Protein AF-A0A7Y5RAL3-F1 (afdb_monomer_lite)

Secondary structure (DSSP, 8-state):
--PPPPPPPPS-----------TTS--S--TTS-PPPPHHHHHHHTT----TTS-HHHHHHHHHHHHHH-GGGGTT-HHHHHHHHHHHTSHHHHHHHHHHHHHHHTSPPHHHHHHHHHHHHHHHHHHHHHHHHHHHHHTT--GGGGHHHHHHHHHHHHHHHHHHHHHHHHHHHHHHHHHHHHHHHHHT---SSHHHHHHHHHHHHHHTTGGGT----HHHHHHHHHHHTS-HHHH-THHHHHHHHHHHHHS-------SSS-SS-SSS---------EEEEEETTTTEEEEEETTS--EEEEE------------

Foldseek 3Di:
DDDDDDPPDPPPPDDPPPPPPPPPPDPVPPLPDQDEDDPLLLCLLVVVDDPVPPDSLVSLLVSLLCCLSHVVNPVVDVSSVVSNVVVCLALSNLLSVLVVVLVCLLDQDPVLVVLLVVLVVLLVVLVVVVVVLVVCVVVPPDVVVCVVVVVVSVVSNVVSVVSNVVSVVVSLVSLVVCLVVSVVSLVSRDDPALQSVLSSLLSNQCSVAVSNPHDGDPVSLVSLLVLLQDDCSRNPPSNVVSQVVNCVVPVDGHDYPPVDPDPPPPPPPPPPPPPWDWDWDDDPVQQWIWTDTPPDRDTDTDHNDDDDDDDDDDD

Structure (mmCIF, N/CA/C/O backbone):
data_AF-A0A7Y5RAL3-F1
#
_entry.id   AF-A0A7Y5RAL3-F1
#
loop_
_atom_site.group_PDB
_atom_site.id
_atom_site.type_symbol
_atom_site.label_atom_id
_atom_site.label_alt_id
_atom_site.label_comp_id
_atom_site.label_asym_id
_atom_site.label_entity_id
_atom_site.label_seq_id
_atom_site.pdbx_PDB_ins_code
_atom_site.Cartn_x
_atom_site.Cartn_y
_atom_site.Cartn_z
_atom_site.occupancy
_atom_site.B_iso_or_equiv
_atom_site.auth_seq_id
_atom_site.auth_comp_id
_atom_site.auth_asym_id
_atom_site.auth_atom_id
_atom_site.pdbx_PDB_model_num
ATOM 1 N N . MET A 1 1 ? -41.186 36.532 19.047 1.00 40.44 1 MET A N 1
ATOM 2 C CA . MET A 1 1 ? -41.809 36.367 17.711 1.00 40.44 1 MET A CA 1
ATOM 3 C C . MET A 1 1 ? -40.754 36.762 16.691 1.00 40.44 1 MET A C 1
ATOM 5 O O . MET A 1 1 ? -40.281 37.876 16.805 1.00 40.44 1 MET A O 1
ATOM 9 N N . GLN A 1 2 ? -40.274 35.949 15.755 1.00 27.17 2 GLN A N 1
ATOM 10 C CA . GLN A 1 2 ? -40.697 34.646 15.236 1.00 27.17 2 GLN A CA 1
ATOM 11 C C . GLN A 1 2 ? -39.757 33.518 15.682 1.00 27.17 2 GLN A C 1
ATOM 13 O O . GLN A 1 2 ? -38.547 33.694 15.759 1.00 27.17 2 GLN A O 1
ATOM 18 N N . ILE A 1 3 ? -40.355 32.365 15.970 1.00 31.67 3 ILE A N 1
ATOM 19 C CA . ILE A 1 3 ? -39.683 31.084 16.172 1.00 31.67 3 ILE A CA 1
ATOM 20 C C . ILE A 1 3 ? -39.686 30.419 14.794 1.00 31.67 3 ILE A C 1
ATOM 22 O O . ILE A 1 3 ? -40.759 30.228 14.223 1.00 31.67 3 ILE A O 1
ATOM 26 N N . PHE A 1 4 ? -38.513 30.121 14.239 1.00 30.38 4 PHE A N 1
ATOM 27 C CA . PHE A 1 4 ? -38.426 29.229 13.084 1.00 30.38 4 PHE A CA 1
ATOM 28 C C . PHE A 1 4 ? -38.636 27.788 13.573 1.00 30.38 4 PHE A C 1
ATOM 30 O O . PHE A 1 4 ? -38.024 27.411 14.576 1.00 30.38 4 PHE A O 1
ATOM 37 N N . PRO A 1 5 ? -39.496 26.986 12.921 1.00 31.92 5 PRO A N 1
ATOM 38 C CA . PRO A 1 5 ? -39.644 25.582 13.268 1.00 31.92 5 PRO A CA 1
ATOM 39 C C . PRO A 1 5 ? -38.331 24.858 12.960 1.00 31.92 5 PRO A C 1
ATOM 41 O O . PRO A 1 5 ? -37.829 24.916 11.837 1.00 31.92 5 PRO A O 1
ATOM 44 N N . GLN A 1 6 ? -37.770 24.198 13.973 1.00 37.00 6 GLN A N 1
ATOM 45 C CA . GLN A 1 6 ? -36.732 23.193 13.766 1.00 37.00 6 GLN A CA 1
ATOM 46 C C . GLN A 1 6 ? -37.328 22.102 12.862 1.00 37.00 6 GLN A C 1
ATOM 48 O O . GLN A 1 6 ? -38.461 21.677 13.122 1.00 37.00 6 GLN A O 1
ATOM 53 N N . PRO A 1 7 ? -36.639 21.672 11.793 1.00 33.97 7 PRO A N 1
ATOM 54 C CA . PRO A 1 7 ? -37.098 20.524 11.029 1.00 33.97 7 PRO A CA 1
ATOM 55 C C . PRO A 1 7 ? -37.180 19.306 11.966 1.00 33.97 7 PRO A C 1
ATOM 57 O O . PRO A 1 7 ? -36.338 19.181 12.860 1.00 33.97 7 PRO A O 1
ATOM 60 N N . PRO A 1 8 ? -38.187 18.429 11.809 1.00 36.94 8 PRO A N 1
ATOM 61 C CA . PRO A 1 8 ? -38.244 17.197 12.581 1.00 36.94 8 PRO A CA 1
ATOM 62 C C . PRO A 1 8 ? -36.956 16.408 12.336 1.00 36.94 8 PRO A C 1
ATOM 64 O O . PRO A 1 8 ? -36.537 16.233 11.189 1.00 36.94 8 PRO A O 1
ATOM 67 N N . PHE A 1 9 ? -36.313 15.979 13.422 1.00 38.09 9 PHE A N 1
ATOM 68 C CA . PHE A 1 9 ? -35.230 15.007 13.352 1.00 38.09 9 PHE A CA 1
ATOM 69 C C . PHE A 1 9 ? -35.750 13.773 12.597 1.00 38.09 9 PHE A C 1
ATOM 71 O O . PHE A 1 9 ? -36.835 13.293 12.923 1.00 38.09 9 PHE A O 1
ATOM 78 N N . PRO A 1 10 ? -35.048 13.279 11.566 1.00 35.66 10 PRO A N 1
ATOM 79 C CA . PRO A 1 10 ? -35.465 12.065 10.885 1.00 35.66 10 PRO A CA 1
ATOM 80 C C . PRO A 1 10 ? -35.236 10.857 11.808 1.00 35.66 10 PRO A C 1
ATOM 82 O O . PRO A 1 10 ? -34.103 10.593 12.210 1.00 35.66 10 PRO A O 1
ATOM 85 N N . ASP A 1 11 ? -36.313 10.124 12.102 1.00 38.94 11 ASP A N 1
ATOM 86 C CA . ASP A 1 11 ? -36.392 8.909 12.938 1.00 38.94 11 ASP A CA 1
ATOM 87 C C . ASP A 1 11 ? -35.663 7.670 12.356 1.00 38.94 11 ASP A C 1
ATOM 89 O O . ASP A 1 11 ? -35.998 6.530 12.663 1.00 38.94 11 ASP A O 1
ATOM 93 N N . GLU A 1 12 ? -34.640 7.841 11.518 1.00 36.75 12 GLU A N 1
ATOM 94 C CA . GLU A 1 12 ? -33.891 6.725 10.921 1.00 36.75 12 GLU A CA 1
ATOM 95 C C . GLU A 1 12 ? -32.379 6.944 11.081 1.00 36.75 12 GLU A C 1
ATOM 97 O O . GLU A 1 12 ? -31.674 7.278 10.131 1.00 36.75 12 GLU A O 1
ATOM 102 N N . TRP A 1 13 ? -31.868 6.765 12.305 1.00 36.69 13 TRP A N 1
ATOM 103 C CA . TRP A 1 13 ? -30.428 6.855 12.608 1.00 36.69 13 TRP A CA 1
ATOM 104 C C . TRP A 1 13 ? -29.628 5.577 12.320 1.00 36.69 13 TRP A C 1
ATOM 106 O O . TRP A 1 13 ? -28.405 5.597 12.400 1.00 36.69 13 TRP A O 1
ATOM 116 N N . PHE A 1 14 ? -30.271 4.490 11.892 1.00 31.91 14 PHE A N 1
ATOM 117 C CA . PHE A 1 14 ? -29.573 3.282 11.456 1.00 31.91 14 PHE A CA 1
ATOM 118 C C . PHE A 1 14 ? -30.249 2.687 10.223 1.00 31.91 14 PHE A C 1
ATOM 120 O O . PHE A 1 14 ? -31.155 1.864 10.315 1.00 31.91 14 PHE A O 1
ATOM 127 N N . ARG A 1 15 ? -29.764 3.065 9.037 1.00 28.97 15 ARG A N 1
ATOM 128 C CA . ARG A 1 15 ? -29.745 2.106 7.933 1.00 28.97 15 ARG A CA 1
ATOM 129 C C . ARG A 1 15 ? -28.443 1.341 8.042 1.00 28.97 15 ARG A C 1
ATOM 131 O O . ARG A 1 15 ? -27.383 1.905 7.783 1.00 28.97 15 ARG A O 1
ATOM 138 N N . GLU A 1 16 ? -28.529 0.055 8.368 1.00 31.38 16 GLU A N 1
ATOM 139 C CA . GLU A 1 16 ? -27.497 -0.884 7.948 1.00 31.38 16 GLU A CA 1
ATOM 140 C C . GLU A 1 16 ? -27.416 -0.812 6.424 1.00 31.38 16 GLU A C 1
ATOM 142 O O . GLU A 1 16 ? -28.175 -1.444 5.686 1.00 31.38 16 GLU A O 1
ATOM 147 N N . VAL A 1 17 ? -26.468 -0.030 5.927 1.00 31.41 17 VAL A N 1
ATOM 148 C CA . VAL A 1 17 ? -25.894 -0.339 4.633 1.00 31.41 17 VAL A CA 1
ATOM 149 C C . VAL A 1 17 ? -24.972 -1.513 4.914 1.00 31.41 17 VAL A C 1
ATOM 151 O O . VAL A 1 17 ? -23.794 -1.345 5.206 1.00 31.41 17 VAL A O 1
ATOM 154 N N . SER A 1 18 ? -25.529 -2.722 4.862 1.00 36.94 18 SER A N 1
ATOM 155 C CA . SER A 1 18 ? -24.750 -3.944 4.693 1.00 36.94 18 SER A CA 1
ATOM 156 C C . SER A 1 18 ? -24.082 -3.882 3.310 1.00 36.94 18 SER A C 1
ATOM 158 O O . SER A 1 18 ? -24.427 -4.609 2.380 1.00 36.94 18 SER A O 1
ATOM 160 N N . MET A 1 19 ? -23.088 -3.012 3.161 1.00 31.56 19 MET A N 1
ATOM 161 C CA . MET A 1 19 ? -21.901 -3.379 2.413 1.00 31.56 19 MET A CA 1
ATOM 162 C C . MET A 1 19 ? -21.037 -4.141 3.405 1.00 31.56 19 MET A C 1
ATOM 164 O O . MET A 1 19 ? -20.041 -3.635 3.910 1.00 31.56 19 MET A O 1
ATOM 168 N N . GLY A 1 20 ? -21.466 -5.366 3.714 1.00 32.53 20 GLY A N 1
ATOM 169 C CA . GLY A 1 20 ? -20.604 -6.373 4.301 1.00 32.53 20 GLY A CA 1
ATOM 170 C C . GLY A 1 20 ? -19.519 -6.714 3.289 1.00 32.53 20 GLY A C 1
ATOM 171 O O . GLY A 1 20 ? -19.537 -7.776 2.681 1.00 32.53 20 GLY A O 1
ATOM 172 N N . ILE A 1 21 ? -18.570 -5.802 3.093 1.00 30.89 21 ILE A N 1
ATOM 173 C CA . ILE A 1 21 ? -17.206 -6.205 2.807 1.00 30.89 21 ILE A CA 1
ATOM 174 C C . ILE A 1 21 ? -16.662 -6.599 4.172 1.00 30.89 21 ILE A C 1
ATOM 176 O O . ILE A 1 21 ? -16.007 -5.832 4.869 1.00 30.89 21 ILE A O 1
ATOM 180 N N . THR A 1 22 ? -17.010 -7.808 4.595 1.00 32.19 22 THR A N 1
ATOM 181 C CA . THR A 1 22 ? -16.197 -8.504 5.572 1.00 32.19 22 THR A CA 1
ATOM 182 C C . THR A 1 22 ? -14.833 -8.657 4.912 1.00 32.19 22 THR A C 1
ATOM 184 O O . THR A 1 22 ? -14.688 -9.440 3.969 1.00 32.19 22 THR A O 1
ATOM 187 N N . CYS A 1 23 ? -13.814 -7.961 5.411 1.00 38.16 23 CYS A N 1
ATOM 188 C CA . CYS A 1 23 ? -12.412 -8.304 5.158 1.00 38.16 23 CYS A CA 1
ATOM 189 C C . CYS A 1 23 ? -12.045 -9.661 5.808 1.00 38.16 23 CYS A C 1
ATOM 191 O O . CYS A 1 23 ? -10.975 -9.819 6.376 1.00 38.16 23 CYS A O 1
ATOM 193 N N . SER A 1 24 ? -12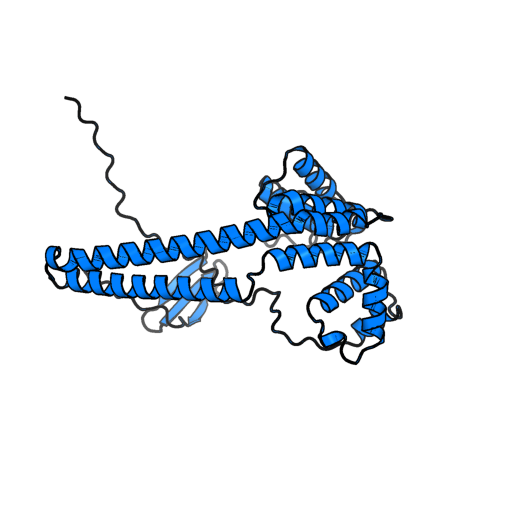.960 -10.637 5.772 1.00 33.12 24 SER A N 1
ATOM 194 C CA . SER A 1 24 ? -12.722 -12.057 6.031 1.00 33.12 24 SER A CA 1
ATOM 195 C C . SER A 1 24 ? -12.579 -12.842 4.725 1.00 33.12 24 SER A C 1
ATOM 197 O O . SER A 1 24 ? -12.238 -14.022 4.749 1.00 33.12 24 SER A O 1
ATOM 199 N N . ALA A 1 25 ? -12.830 -12.211 3.574 1.00 35.38 25 ALA A N 1
ATOM 200 C CA . ALA A 1 25 ? -12.205 -12.657 2.347 1.00 35.38 25 ALA A CA 1
ATOM 201 C C . ALA A 1 25 ? -10.751 -12.224 2.459 1.00 35.38 25 ALA A C 1
ATOM 203 O O . ALA A 1 25 ? -10.456 -11.036 2.346 1.00 35.38 25 ALA A O 1
ATOM 204 N N . ILE A 1 26 ? -9.892 -13.196 2.756 1.00 33.81 26 ILE A N 1
ATOM 205 C CA . ILE A 1 26 ? -8.501 -13.244 2.325 1.00 33.81 26 ILE A CA 1
ATOM 206 C C . ILE A 1 26 ? -8.293 -12.197 1.225 1.00 33.81 26 ILE A C 1
ATOM 208 O O . ILE A 1 26 ? -8.758 -12.378 0.093 1.00 33.81 26 ILE A O 1
ATOM 212 N N . CYS A 1 27 ? -7.676 -11.060 1.565 1.00 33.88 27 CYS A N 1
ATOM 213 C CA . CYS A 1 27 ? -7.129 -10.199 0.530 1.00 33.88 27 CYS A CA 1
ATOM 214 C C . CYS A 1 27 ? -6.276 -11.130 -0.343 1.00 33.88 27 CYS A C 1
ATOM 216 O O . CYS A 1 27 ? -5.537 -11.929 0.225 1.00 33.88 27 CYS A O 1
ATOM 218 N N . PRO A 1 28 ? -6.322 -11.072 -1.685 1.00 35.09 28 PRO A N 1
ATOM 219 C CA . PRO A 1 28 ? -5.532 -11.969 -2.544 1.00 35.09 28 PRO A CA 1
ATOM 220 C C . PRO A 1 28 ? -4.008 -11.891 -2.319 1.00 35.09 28 PRO A C 1
ATOM 222 O O . PRO A 1 28 ? -3.244 -12.571 -2.993 1.00 35.09 28 PRO A O 1
ATOM 225 N N . ILE A 1 29 ? -3.579 -11.040 -1.389 1.00 41.62 29 ILE A N 1
ATOM 226 C CA . ILE A 1 29 ? -2.258 -10.940 -0.793 1.00 41.62 29 ILE A CA 1
ATOM 227 C C . ILE A 1 29 ? -2.318 -11.590 0.602 1.00 41.62 29 ILE A C 1
ATOM 229 O O . ILE A 1 29 ? -2.067 -10.940 1.613 1.00 41.62 29 ILE A O 1
ATOM 233 N N . ASP A 1 30 ? -2.734 -12.854 0.692 1.00 36.41 30 ASP A N 1
ATOM 234 C CA . ASP A 1 30 ? -2.509 -13.603 1.924 1.00 36.41 30 ASP A CA 1
ATOM 235 C C . ASP A 1 30 ? -1.013 -13.911 1.978 1.00 36.41 30 ASP A C 1
ATOM 237 O O . ASP A 1 30 ? -0.511 -14.833 1.328 1.00 36.41 30 ASP A O 1
ATOM 241 N N . GLU A 1 31 ? -0.276 -13.103 2.736 1.00 48.69 31 GLU A N 1
ATOM 242 C CA . GLU A 1 31 ? 1.115 -13.379 3.107 1.00 48.69 31 GLU A CA 1
ATOM 243 C C . GLU A 1 31 ? 1.245 -14.703 3.895 1.00 48.69 31 GLU A C 1
ATOM 245 O O . GLU A 1 31 ? 2.358 -15.170 4.127 1.00 48.69 31 GLU A O 1
ATOM 250 N N . SER A 1 32 ? 0.130 -15.356 4.265 1.00 45.38 32 SER A N 1
ATOM 251 C CA . SER A 1 32 ? 0.118 -16.643 4.969 1.00 45.38 32 SER A CA 1
ATOM 252 C C . SER A 1 32 ? 0.254 -17.884 4.074 1.00 45.38 32 SER A C 1
ATOM 254 O O . SER A 1 32 ? 0.474 -18.984 4.590 1.00 45.38 32 SER A O 1
ATOM 256 N N . ALA A 1 33 ? 0.185 -17.750 2.744 1.00 56.44 33 ALA A N 1
ATOM 257 C CA . ALA A 1 33 ? 0.472 -18.874 1.859 1.00 56.44 33 ALA A CA 1
ATOM 258 C C . ALA A 1 33 ? 1.988 -19.128 1.815 1.00 56.44 33 ALA A C 1
ATOM 260 O O . ALA A 1 33 ? 2.754 -18.359 1.233 1.00 56.44 33 ALA A O 1
ATOM 261 N N . VAL A 1 34 ? 2.434 -20.238 2.410 1.00 64.50 34 VAL A N 1
ATOM 262 C CA . VAL A 1 34 ? 3.803 -20.734 2.221 1.00 64.50 34 VAL A CA 1
ATOM 263 C C . VAL A 1 34 ? 3.982 -21.063 0.736 1.00 64.50 34 VAL A C 1
ATOM 265 O O . VAL A 1 34 ? 3.495 -22.080 0.247 1.00 64.50 34 VAL A O 1
ATOM 268 N N . ARG A 1 35 ? 4.655 -20.174 0.004 1.00 80.69 35 ARG A N 1
ATOM 269 C CA . ARG A 1 35 ? 5.079 -20.396 -1.381 1.00 80.69 35 ARG A CA 1
ATOM 270 C C . ARG A 1 35 ? 6.405 -21.152 -1.382 1.00 80.69 35 ARG A C 1
ATOM 272 O O . ARG A 1 35 ? 7.352 -20.734 -0.717 1.00 80.69 35 ARG A O 1
ATOM 279 N N . GLU A 1 36 ? 6.477 -22.232 -2.149 1.00 83.06 36 GLU A N 1
ATOM 280 C CA . GLU A 1 36 ? 7.724 -22.943 -2.446 1.00 83.06 36 GLU A CA 1
ATOM 281 C C . GLU A 1 36 ? 8.303 -22.474 -3.788 1.00 83.06 36 GLU A C 1
ATOM 283 O O . GLU A 1 36 ? 7.590 -21.927 -4.635 1.00 83.06 36 GLU A O 1
ATOM 288 N N . ALA A 1 37 ? 9.612 -22.654 -3.980 1.00 85.25 37 ALA A N 1
ATOM 289 C CA . ALA A 1 37 ? 10.265 -22.316 -5.240 1.00 85.25 37 ALA A CA 1
ATOM 290 C C . ALA A 1 37 ? 9.866 -23.321 -6.328 1.00 85.25 37 ALA A C 1
ATOM 292 O O . ALA A 1 37 ? 9.992 -24.531 -6.145 1.00 85.25 37 ALA A O 1
ATOM 293 N N . THR A 1 38 ? 9.417 -22.820 -7.474 1.00 88.25 38 THR A N 1
ATOM 294 C CA . THR A 1 38 ? 8.993 -23.641 -8.614 1.00 88.25 38 THR A CA 1
ATOM 295 C C . THR A 1 38 ? 10.105 -23.784 -9.658 1.00 88.25 38 THR A C 1
ATOM 297 O O . THR A 1 38 ? 11.083 -23.030 -9.671 1.00 88.25 38 THR A O 1
ATOM 300 N N . GLU A 1 39 ? 9.964 -24.740 -10.581 1.00 87.06 39 GLU A N 1
ATOM 301 C CA . GLU A 1 39 ? 10.850 -24.832 -11.753 1.00 87.06 39 GLU A CA 1
ATOM 302 C C . GLU A 1 39 ? 10.800 -23.554 -12.596 1.00 87.06 39 GLU A C 1
ATOM 304 O O . GLU A 1 39 ? 11.833 -23.099 -13.080 1.00 87.06 39 GLU A O 1
ATOM 309 N N . LEU A 1 40 ? 9.622 -22.929 -12.703 1.00 87.44 40 LEU A N 1
ATOM 310 C CA . LEU A 1 40 ? 9.447 -21.663 -13.408 1.00 87.44 40 LEU A CA 1
ATOM 311 C C . LEU A 1 40 ? 10.275 -20.542 -12.767 1.00 87.44 40 LEU A C 1
ATOM 313 O O . LEU A 1 40 ? 10.924 -19.794 -13.487 1.00 87.44 40 LEU A O 1
ATOM 317 N N . ASP A 1 41 ? 10.303 -20.448 -11.436 1.00 90.25 41 ASP A N 1
ATOM 318 C CA . ASP A 1 41 ? 11.093 -19.427 -10.734 1.00 90.25 41 ASP A CA 1
ATOM 319 C C . ASP A 1 41 ? 12.585 -19.566 -11.032 1.00 90.25 41 ASP A C 1
ATOM 321 O O . ASP A 1 41 ? 13.265 -18.584 -11.330 1.00 90.25 41 ASP A O 1
ATOM 325 N N . ASN A 1 42 ? 13.090 -20.800 -10.994 1.00 89.50 42 ASN A N 1
ATOM 326 C CA . ASN A 1 42 ? 14.482 -21.078 -11.323 1.00 89.50 42 ASN A CA 1
ATOM 327 C C . ASN A 1 42 ? 14.772 -20.777 -12.798 1.00 89.50 42 ASN A C 1
ATOM 329 O O . ASN A 1 42 ? 15.796 -20.166 -13.087 1.00 89.50 42 ASN A O 1
ATOM 333 N N . ALA A 1 43 ? 13.843 -21.114 -13.695 1.00 89.12 43 ALA A N 1
ATOM 334 C CA . ALA A 1 43 ? 13.986 -20.887 -15.127 1.00 89.12 43 ALA A CA 1
ATOM 335 C C . ALA A 1 43 ? 13.897 -19.393 -15.529 1.00 89.12 43 ALA A C 1
ATOM 337 O O . ALA A 1 43 ? 14.437 -18.966 -16.552 1.00 89.12 43 ALA A O 1
ATOM 338 N N . VAL A 1 44 ? 13.208 -18.566 -14.729 1.00 90.06 44 VAL A N 1
ATOM 339 C CA . VAL A 1 44 ? 13.250 -17.096 -14.854 1.00 90.06 44 VAL A CA 1
ATOM 340 C C . VAL A 1 44 ? 14.580 -16.561 -14.318 1.00 90.06 44 VAL A C 1
ATOM 342 O O . VAL A 1 44 ? 15.166 -15.667 -14.933 1.00 90.06 44 VAL A O 1
ATOM 345 N N . ALA A 1 45 ? 15.050 -17.089 -13.184 1.00 90.25 45 ALA A N 1
ATOM 346 C CA . ALA A 1 45 ? 16.265 -16.639 -12.509 1.00 90.25 45 ALA A CA 1
ATOM 347 C C . ALA A 1 45 ? 17.553 -16.938 -13.290 1.00 90.25 45 ALA A C 1
ATOM 349 O O . ALA A 1 45 ? 18.476 -16.126 -13.262 1.00 90.25 45 ALA A O 1
ATOM 350 N N . ASP A 1 46 ? 17.613 -18.077 -13.980 1.00 90.06 46 ASP A N 1
ATOM 351 C CA . ASP A 1 46 ? 18.756 -18.506 -14.796 1.00 90.06 46 ASP A CA 1
ATOM 352 C C . ASP A 1 46 ? 18.648 -18.106 -16.280 1.00 90.06 46 ASP A C 1
ATOM 354 O O . ASP A 1 46 ? 19.524 -18.437 -17.078 1.00 90.06 46 ASP A O 1
ATOM 358 N N . GLU A 1 47 ? 17.586 -17.378 -16.642 1.00 84.12 47 GLU A N 1
ATOM 359 C CA . GLU A 1 47 ? 17.281 -16.930 -18.005 1.00 84.12 47 GLU A CA 1
ATOM 360 C C . GLU A 1 47 ? 17.081 -18.065 -19.029 1.00 84.12 47 GLU A C 1
ATOM 362 O O . GLU A 1 47 ? 17.174 -17.837 -20.237 1.00 84.12 47 GLU A O 1
ATOM 367 N N . SER A 1 48 ? 16.765 -19.283 -18.581 1.00 84.25 48 SER A N 1
ATOM 368 C CA . SER A 1 48 ? 16.524 -20.433 -19.464 1.00 84.25 48 SER A CA 1
ATOM 369 C C . SER A 1 48 ? 15.141 -20.432 -20.130 1.00 84.25 48 SER A C 1
ATOM 371 O O . SER A 1 48 ? 14.918 -21.166 -21.099 1.00 84.25 48 SER A O 1
ATOM 373 N N . LEU A 1 49 ? 14.205 -19.594 -19.671 1.00 81.00 49 LEU A N 1
ATOM 374 C CA . LEU A 1 49 ? 12.895 -19.432 -20.306 1.00 81.00 49 LEU A CA 1
ATOM 375 C C . LEU A 1 49 ? 12.969 -18.661 -21.625 1.00 81.00 49 LEU A C 1
ATOM 377 O O . LEU A 1 49 ? 13.422 -17.520 -21.683 1.00 81.00 49 LEU A O 1
ATOM 381 N N . ASN A 1 50 ? 12.364 -19.235 -22.667 1.00 75.00 50 ASN A N 1
ATOM 382 C CA . ASN A 1 50 ? 11.969 -18.496 -23.860 1.00 75.00 50 ASN A CA 1
ATOM 383 C C . ASN A 1 50 ? 10.520 -17.999 -23.681 1.00 75.00 50 ASN A C 1
ATOM 385 O O . ASN A 1 50 ? 9.596 -18.811 -23.763 1.00 75.00 50 ASN A O 1
ATOM 389 N N . PRO A 1 51 ? 10.281 -16.694 -23.455 1.00 65.25 51 PRO A N 1
ATOM 390 C CA . PRO A 1 51 ? 8.967 -16.182 -23.066 1.00 65.25 51 PRO A CA 1
ATOM 391 C C . PRO A 1 51 ? 7.927 -16.162 -24.202 1.00 65.25 51 PRO A C 1
ATOM 393 O O . PRO A 1 51 ? 6.846 -15.604 -24.024 1.00 65.25 51 PRO A O 1
ATOM 396 N N . GLY A 1 52 ? 8.214 -16.748 -25.373 1.00 60.53 52 GLY A N 1
ATOM 397 C CA . GLY A 1 52 ? 7.208 -16.982 -26.418 1.00 60.53 52 GLY A CA 1
ATOM 398 C C . GLY A 1 52 ? 6.524 -15.710 -26.932 1.00 60.53 52 GLY A C 1
ATOM 399 O O . GLY A 1 52 ? 5.361 -15.758 -27.318 1.00 60.53 52 GLY A O 1
ATOM 400 N N . GLY A 1 53 ? 7.229 -14.574 -26.904 1.00 62.94 53 GLY A N 1
ATOM 401 C CA . GLY A 1 53 ? 6.706 -13.262 -27.301 1.00 62.94 53 GLY A CA 1
ATOM 402 C C . GLY A 1 53 ? 6.230 -12.373 -26.147 1.00 62.94 53 GLY A C 1
ATOM 403 O O . GLY A 1 53 ? 5.969 -11.195 -26.379 1.00 62.94 53 GLY A O 1
ATOM 404 N N . LEU A 1 54 ? 6.167 -12.872 -24.906 1.00 67.38 54 LEU A N 1
ATOM 405 C CA . LEU A 1 54 ? 5.972 -12.007 -23.740 1.00 67.38 54 LEU A CA 1
ATOM 406 C C . LEU A 1 54 ? 7.246 -11.197 -23.452 1.00 67.38 54 LEU A C 1
ATOM 408 O O . LEU A 1 54 ? 8.355 -11.733 -23.562 1.00 67.38 54 LEU A O 1
ATOM 412 N N . PRO A 1 55 ? 7.128 -9.927 -23.028 1.00 74.88 55 PRO A N 1
ATOM 413 C CA . PRO A 1 55 ? 8.288 -9.163 -22.600 1.00 74.88 55 PRO A CA 1
ATOM 414 C C . PRO A 1 55 ? 8.962 -9.830 -21.393 1.00 74.88 55 PRO A C 1
ATOM 416 O O . PRO A 1 55 ? 8.401 -9.872 -20.297 1.00 74.88 55 PRO A O 1
ATOM 419 N N . GLY A 1 56 ? 10.185 -10.339 -21.576 1.00 78.75 56 GLY A N 1
ATOM 420 C CA . GLY A 1 56 ? 10.908 -11.094 -20.540 1.00 78.75 56 GLY A CA 1
ATOM 421 C C . GLY A 1 56 ? 11.134 -10.323 -19.231 1.00 78.75 56 GLY A C 1
ATOM 422 O O . GLY A 1 56 ? 11.319 -10.932 -18.179 1.00 78.75 56 GLY A O 1
ATOM 423 N N . TYR A 1 57 ? 11.054 -8.987 -19.263 1.00 85.62 57 TYR A N 1
ATOM 424 C CA . TYR A 1 57 ? 11.142 -8.156 -18.062 1.00 85.62 57 TYR A CA 1
ATOM 425 C C . TYR A 1 57 ? 9.969 -8.380 -17.093 1.00 85.62 57 TYR A C 1
ATOM 427 O O . TYR A 1 57 ? 10.168 -8.257 -15.887 1.00 85.62 57 TYR A O 1
ATOM 435 N N . LEU A 1 58 ? 8.772 -8.739 -17.581 1.00 87.81 58 LEU A N 1
ATOM 436 C CA . LEU A 1 58 ? 7.592 -8.940 -16.733 1.00 87.81 58 LEU A CA 1
ATOM 437 C C . LEU A 1 58 ? 7.776 -10.134 -15.798 1.00 87.81 58 LEU A C 1
ATOM 439 O O . LEU A 1 58 ? 7.527 -10.016 -14.603 1.00 87.81 58 LEU A O 1
ATOM 443 N N . LEU A 1 59 ? 8.266 -11.260 -16.321 1.00 89.56 59 LEU A N 1
ATOM 444 C CA . LEU A 1 59 ? 8.520 -12.461 -15.520 1.00 89.56 59 LEU A CA 1
ATOM 445 C C . LEU A 1 59 ? 9.578 -12.200 -14.445 1.00 89.56 59 LEU A C 1
ATOM 447 O O . LEU A 1 59 ? 9.367 -12.537 -13.284 1.00 89.56 59 LEU A O 1
ATOM 451 N N . LYS A 1 60 ? 10.676 -11.523 -14.808 1.00 91.88 60 LYS A N 1
ATOM 452 C CA . LYS A 1 60 ? 11.721 -11.128 -13.852 1.00 91.88 60 LYS A CA 1
ATOM 453 C C . LYS A 1 60 ? 11.173 -10.194 -12.771 1.00 91.88 60 LYS A C 1
ATOM 455 O O . LYS A 1 60 ? 11.459 -10.377 -11.592 1.00 91.88 60 LYS A O 1
ATOM 460 N N . ARG A 1 61 ? 10.339 -9.225 -13.155 1.00 91.44 61 ARG A N 1
ATOM 461 C CA . ARG A 1 61 ? 9.678 -8.301 -12.227 1.00 91.44 61 ARG A CA 1
ATOM 462 C C . ARG A 1 61 ? 8.765 -9.039 -11.244 1.00 91.44 61 ARG A C 1
ATOM 464 O O . ARG A 1 61 ? 8.815 -8.741 -10.054 1.00 91.44 61 ARG A O 1
ATOM 471 N N . PHE A 1 62 ? 7.958 -9.990 -11.720 1.00 90.81 62 PHE A N 1
ATOM 472 C CA . PHE A 1 62 ? 7.094 -10.808 -10.863 1.00 90.81 62 PHE A CA 1
ATOM 473 C C . PHE A 1 62 ? 7.897 -11.694 -9.919 1.00 90.81 62 PHE A C 1
ATOM 475 O O . PHE A 1 62 ? 7.637 -11.663 -8.723 1.00 90.81 62 PHE A O 1
ATOM 482 N N . LEU A 1 63 ? 8.917 -12.397 -10.420 1.00 93.88 63 LEU A N 1
ATOM 483 C CA . LEU A 1 63 ? 9.783 -13.202 -9.565 1.00 93.88 63 LEU A CA 1
ATOM 484 C C . LEU A 1 63 ? 10.442 -12.340 -8.485 1.00 93.88 63 LEU A C 1
ATOM 486 O O . LEU A 1 63 ? 10.412 -12.689 -7.313 1.00 93.88 63 LEU A O 1
ATOM 490 N N . TYR A 1 64 ? 11.011 -11.190 -8.855 1.00 96.12 64 TYR A N 1
ATOM 491 C CA . TYR A 1 64 ? 11.650 -10.308 -7.882 1.00 96.12 64 TYR A CA 1
ATOM 492 C C . TYR A 1 64 ? 10.656 -9.794 -6.836 1.00 96.12 64 TYR A C 1
ATOM 494 O O . TYR A 1 64 ? 10.982 -9.774 -5.652 1.00 96.12 64 TYR A O 1
ATOM 502 N N . LYS A 1 65 ? 9.430 -9.447 -7.252 1.00 94.06 65 LYS A N 1
ATOM 503 C CA . LYS A 1 65 ? 8.343 -9.113 -6.329 1.00 94.06 65 LYS A CA 1
ATOM 504 C C . LYS A 1 65 ? 8.088 -10.271 -5.361 1.00 94.06 65 LYS A C 1
ATOM 506 O O . LYS A 1 65 ? 8.142 -10.053 -4.156 1.00 94.06 65 LYS A O 1
ATOM 511 N N . ASP A 1 66 ? 7.898 -11.487 -5.862 1.00 92.62 66 ASP A N 1
ATOM 512 C CA . ASP A 1 66 ? 7.661 -12.673 -5.033 1.00 92.62 66 ASP A CA 1
ATOM 513 C C . ASP A 1 66 ? 8.799 -12.910 -4.032 1.00 92.62 66 ASP A C 1
ATOM 515 O O . ASP A 1 66 ? 8.531 -13.196 -2.871 1.00 92.62 66 ASP A O 1
ATOM 519 N N . LEU A 1 67 ? 10.060 -12.714 -4.426 1.00 95.00 67 LEU A N 1
ATOM 520 C CA . LEU A 1 67 ? 11.208 -12.853 -3.521 1.00 95.00 67 LEU A CA 1
ATOM 521 C C . LEU A 1 67 ? 11.244 -11.790 -2.408 1.00 95.00 67 LEU A C 1
ATOM 523 O O . LEU A 1 67 ? 11.837 -12.041 -1.360 1.00 95.00 67 LEU A O 1
ATOM 527 N N . LEU A 1 68 ? 10.630 -10.617 -2.612 1.00 93.75 68 LEU A N 1
ATOM 528 C CA . LEU A 1 68 ? 10.484 -9.598 -1.565 1.00 93.75 68 LEU A CA 1
ATOM 529 C C . LEU A 1 68 ? 9.325 -9.890 -0.601 1.00 93.75 68 LEU A C 1
ATOM 531 O O . LEU A 1 68 ? 9.411 -9.506 0.563 1.00 93.75 68 LEU A O 1
ATOM 535 N N . TYR A 1 69 ? 8.250 -10.537 -1.063 1.00 89.75 69 TYR A N 1
ATOM 536 C CA . TYR A 1 69 ? 7.121 -10.937 -0.206 1.00 89.75 69 TYR A CA 1
ATOM 537 C C . TYR A 1 69 ? 7.367 -12.276 0.505 1.00 89.75 69 TYR A C 1
ATOM 539 O O . TYR A 1 69 ? 6.922 -12.465 1.632 1.00 89.75 69 TYR A O 1
ATOM 547 N N . TYR A 1 70 ? 8.118 -13.184 -0.119 1.00 91.19 70 TYR A N 1
ATOM 548 C CA . TYR A 1 70 ? 8.367 -14.542 0.364 1.00 91.19 70 TYR A CA 1
ATOM 549 C C . TYR A 1 70 ? 9.878 -14.823 0.477 1.00 91.19 70 TYR A C 1
ATOM 551 O O . TYR A 1 70 ? 10.429 -15.620 -0.291 1.00 91.19 70 TYR A O 1
ATOM 559 N N . PRO A 1 71 ? 10.591 -14.200 1.438 1.00 91.25 71 PRO A N 1
ATOM 560 C CA . PRO A 1 71 ? 12.044 -14.343 1.575 1.00 91.25 71 PRO A CA 1
ATOM 561 C C . PRO A 1 71 ? 12.496 -15.782 1.875 1.00 91.25 71 PRO A C 1
ATOM 563 O O . PRO A 1 71 ? 13.656 -16.126 1.644 1.00 91.25 71 PRO A O 1
ATOM 566 N N . GLN A 1 72 ? 11.601 -16.659 2.342 1.00 90.81 72 GLN A N 1
ATOM 567 C CA . GLN A 1 72 ? 11.880 -18.087 2.517 1.00 90.81 72 GLN A CA 1
ATOM 568 C C . GLN A 1 72 ? 12.254 -18.796 1.208 1.00 90.81 72 GLN A C 1
ATOM 570 O O . GLN A 1 72 ? 12.995 -19.773 1.253 1.00 90.81 72 GLN A O 1
ATOM 575 N N . LEU A 1 73 ? 11.827 -18.282 0.047 1.00 91.31 73 LEU A N 1
ATOM 576 C CA . LEU A 1 73 ? 12.196 -18.824 -1.267 1.00 91.31 73 LEU A CA 1
ATOM 577 C C . LEU A 1 73 ? 13.708 -18.782 -1.523 1.00 91.31 73 LEU A C 1
ATOM 579 O O . LEU A 1 73 ? 14.233 -19.559 -2.316 1.00 91.31 73 LEU A O 1
ATOM 583 N N . LEU A 1 74 ? 14.413 -17.875 -0.847 1.00 93.50 74 LEU A N 1
ATOM 584 C CA . LEU A 1 74 ? 15.857 -17.719 -0.959 1.00 93.50 74 LEU A CA 1
ATOM 585 C C . LEU A 1 74 ? 16.614 -18.764 -0.134 1.00 93.50 74 LEU A C 1
ATOM 587 O O . LEU A 1 74 ? 17.805 -18.973 -0.364 1.00 93.50 74 LEU A O 1
ATOM 591 N N . GLN A 1 75 ? 15.978 -19.403 0.851 1.00 91.88 75 GLN A N 1
ATOM 592 C CA . GLN A 1 75 ? 16.661 -20.322 1.758 1.00 91.88 75 GLN A CA 1
ATOM 593 C C . GLN A 1 75 ? 17.119 -21.571 1.000 1.00 91.88 75 GLN A C 1
ATOM 595 O O . GLN A 1 75 ? 16.318 -22.319 0.451 1.00 91.88 75 GLN A O 1
ATOM 600 N N . GLY A 1 76 ? 18.435 -21.783 0.943 1.00 88.94 76 GLY A N 1
ATOM 601 C CA . GLY A 1 76 ? 19.032 -22.910 0.222 1.00 88.94 76 GLY A CA 1
ATOM 602 C C . GLY A 1 76 ? 18.999 -22.802 -1.309 1.00 88.94 76 GLY A C 1
ATOM 603 O O . GLY A 1 76 ? 19.536 -23.690 -1.966 1.00 88.94 76 GLY A O 1
ATOM 604 N N . ASN A 1 77 ? 18.440 -21.729 -1.890 1.00 92.81 77 ASN A N 1
ATOM 605 C CA . ASN A 1 77 ? 18.394 -21.525 -3.340 1.00 92.81 77 ASN A CA 1
ATOM 606 C C . ASN A 1 77 ? 19.349 -20.404 -3.789 1.00 92.81 77 ASN A C 1
ATOM 608 O O . ASN A 1 77 ? 18.987 -19.229 -3.869 1.00 92.81 77 ASN A O 1
ATOM 612 N N . THR A 1 78 ? 20.588 -20.780 -4.117 1.00 94.62 78 THR A N 1
ATOM 613 C CA . THR A 1 78 ? 21.629 -19.845 -4.579 1.00 94.62 78 THR A CA 1
ATOM 614 C C . THR A 1 78 ? 21.266 -19.147 -5.894 1.00 94.62 78 THR A C 1
ATOM 616 O O . THR A 1 78 ? 21.642 -17.992 -6.086 1.00 94.62 78 THR A O 1
ATOM 619 N N . ASN A 1 79 ? 20.506 -19.794 -6.783 1.00 94.38 79 ASN A N 1
ATOM 620 C CA . ASN A 1 79 ? 20.088 -19.181 -8.048 1.00 94.38 79 ASN A CA 1
ATOM 621 C C . ASN A 1 79 ? 19.146 -17.998 -7.796 1.00 94.38 79 ASN A C 1
ATOM 623 O O . ASN A 1 79 ? 19.379 -16.908 -8.316 1.00 94.38 79 ASN A O 1
ATOM 627 N N . LEU A 1 80 ? 18.140 -18.179 -6.935 1.00 95.44 80 LEU A N 1
ATOM 628 C CA . LEU A 1 80 ? 17.210 -17.109 -6.566 1.00 95.44 80 LEU A CA 1
ATOM 629 C C . LEU A 1 80 ? 17.898 -15.980 -5.788 1.00 95.44 80 LEU A C 1
ATOM 631 O O . LEU A 1 80 ? 17.608 -14.812 -6.039 1.00 95.44 80 LEU A O 1
ATOM 635 N N . GLN A 1 81 ? 18.859 -16.296 -4.914 1.00 96.06 81 GLN A N 1
ATOM 636 C CA . GLN A 1 81 ? 19.683 -15.285 -4.235 1.00 96.06 81 GLN A CA 1
ATOM 637 C C . GLN A 1 81 ? 20.501 -14.444 -5.227 1.00 96.06 81 GLN A C 1
ATOM 639 O O . GLN A 1 81 ? 20.515 -13.215 -5.148 1.00 96.06 81 GLN A O 1
ATOM 644 N N . ASN A 1 82 ? 21.162 -15.089 -6.191 1.00 95.75 82 ASN A N 1
ATOM 645 C CA . ASN A 1 82 ? 21.947 -14.400 -7.218 1.00 95.75 82 ASN A CA 1
ATOM 646 C C . ASN A 1 82 ? 21.063 -13.538 -8.128 1.00 95.75 82 ASN A C 1
ATOM 648 O O . ASN A 1 82 ? 21.430 -12.410 -8.472 1.00 95.75 82 ASN A O 1
ATOM 652 N N . PHE A 1 83 ? 19.884 -14.044 -8.491 1.00 96.50 83 PHE A N 1
ATOM 653 C CA . PHE A 1 83 ? 18.896 -13.284 -9.244 1.00 96.50 83 PHE A CA 1
ATOM 654 C C . PHE A 1 83 ? 18.411 -12.060 -8.459 1.00 96.50 83 PHE A C 1
ATOM 656 O O . PHE A 1 83 ? 18.452 -10.953 -8.991 1.00 96.50 83 PHE A O 1
ATOM 663 N N . GLN A 1 84 ? 18.024 -12.220 -7.188 1.00 96.69 84 GLN A N 1
ATOM 664 C CA . GLN A 1 84 ? 17.572 -11.104 -6.353 1.00 96.69 84 GLN A CA 1
ATOM 665 C C . GLN A 1 84 ? 18.646 -10.014 -6.257 1.00 96.69 84 GLN A C 1
ATOM 667 O O . GLN A 1 84 ? 18.359 -8.840 -6.486 1.00 96.69 84 GLN A O 1
ATOM 672 N N . ASN A 1 85 ? 19.895 -10.402 -5.995 1.00 95.31 85 ASN A N 1
ATOM 673 C CA . ASN A 1 85 ? 21.012 -9.466 -5.891 1.00 95.31 85 ASN A CA 1
ATOM 674 C C . ASN A 1 85 ? 21.305 -8.745 -7.214 1.00 95.31 85 ASN A C 1
ATOM 676 O O . ASN A 1 85 ? 21.605 -7.552 -7.216 1.00 95.31 85 ASN A O 1
ATOM 680 N N . SER A 1 86 ? 21.233 -9.441 -8.350 1.00 95.38 86 SER A N 1
ATOM 681 C CA . SER A 1 86 ? 21.518 -8.829 -9.652 1.00 95.38 86 SER A CA 1
ATOM 682 C C . SER A 1 86 ? 20.366 -7.939 -10.124 1.00 95.38 86 SER A C 1
ATOM 684 O O . SER A 1 86 ? 20.576 -6.752 -10.384 1.00 95.38 86 SER A O 1
ATOM 686 N N . PHE A 1 87 ? 19.140 -8.465 -10.161 1.00 95.81 87 PHE A N 1
ATOM 687 C CA . PHE A 1 87 ? 17.964 -7.739 -10.631 1.00 95.81 87 PHE A CA 1
ATOM 688 C C . PHE A 1 87 ? 17.598 -6.570 -9.712 1.00 95.81 87 PHE A C 1
ATOM 690 O O . PHE A 1 87 ? 17.216 -5.513 -10.211 1.00 95.81 87 PHE A O 1
ATOM 697 N N . GLY A 1 88 ? 17.797 -6.705 -8.394 1.00 95.25 88 GLY A N 1
ATOM 698 C CA . GLY A 1 88 ? 17.571 -5.637 -7.412 1.00 95.25 88 GLY A CA 1
ATOM 699 C C . GLY A 1 88 ? 18.385 -4.365 -7.673 1.00 95.25 88 GLY A C 1
ATOM 700 O O . GLY A 1 88 ? 17.936 -3.265 -7.362 1.00 95.25 88 GLY A O 1
ATOM 701 N N . ASN A 1 89 ? 19.548 -4.491 -8.320 1.00 94.00 89 ASN A N 1
ATOM 702 C CA . ASN A 1 89 ? 20.387 -3.353 -8.702 1.00 94.00 89 ASN A CA 1
ATOM 703 C C . ASN A 1 89 ? 19.997 -2.719 -10.052 1.00 94.00 89 ASN A C 1
ATOM 705 O O . ASN A 1 89 ? 20.449 -1.613 -10.371 1.00 94.00 89 ASN A O 1
ATOM 709 N N . MET A 1 90 ? 19.152 -3.387 -10.841 1.00 95.12 90 MET A N 1
ATOM 710 C CA . MET A 1 90 ? 18.630 -2.879 -12.111 1.00 95.12 90 MET A CA 1
ATOM 711 C C . MET A 1 90 ? 17.438 -1.936 -11.891 1.00 95.12 90 MET A C 1
ATOM 713 O O . MET A 1 90 ? 16.839 -1.896 -10.818 1.00 95.12 90 MET A O 1
ATOM 717 N N . ASN A 1 91 ? 17.055 -1.192 -12.934 1.00 95.81 91 ASN A N 1
ATOM 718 C CA . ASN A 1 91 ? 15.889 -0.300 -12.908 1.00 95.81 91 ASN A CA 1
ATOM 719 C C . ASN A 1 91 ? 14.611 -1.019 -12.446 1.00 95.81 91 ASN A C 1
ATOM 721 O O . ASN A 1 91 ? 13.947 -0.545 -11.529 1.00 95.81 91 ASN A O 1
ATOM 725 N N . GLY A 1 92 ? 14.304 -2.182 -13.035 1.00 93.94 92 GLY A N 1
ATOM 726 C CA . GLY A 1 92 ? 13.126 -2.973 -12.670 1.00 93.94 92 GLY A CA 1
ATOM 727 C C . GLY A 1 92 ? 13.112 -3.402 -11.200 1.00 93.94 92 GLY A C 1
ATOM 728 O O . GLY A 1 92 ? 12.080 -3.291 -10.544 1.00 93.94 92 GLY A O 1
ATOM 729 N N . GLY A 1 93 ? 14.254 -3.829 -10.652 1.00 95.88 93 GLY A N 1
ATOM 730 C CA . GLY A 1 93 ? 14.360 -4.189 -9.237 1.00 95.88 93 GLY A CA 1
ATOM 731 C C . GLY A 1 93 ? 14.195 -2.992 -8.302 1.00 95.88 93 GLY A C 1
ATOM 732 O O . GLY A 1 93 ? 13.485 -3.093 -7.304 1.00 95.88 93 GLY A O 1
ATOM 733 N N . LYS A 1 94 ? 14.768 -1.831 -8.640 1.00 97.62 94 LYS A N 1
ATOM 734 C CA . LYS A 1 94 ? 14.587 -0.585 -7.874 1.00 97.62 94 LYS A CA 1
ATOM 735 C C . LYS A 1 94 ? 13.135 -0.105 -7.865 1.00 97.62 94 LYS A C 1
ATOM 737 O O . LYS A 1 94 ? 12.652 0.281 -6.805 1.00 97.62 94 LYS A O 1
ATOM 742 N N . LEU A 1 95 ? 12.437 -0.177 -9.003 1.00 97.50 95 LEU A N 1
ATOM 743 C CA . LEU A 1 95 ? 11.008 0.155 -9.100 1.00 97.50 95 LEU A CA 1
ATOM 744 C C . LEU A 1 95 ? 10.174 -0.740 -8.175 1.00 97.50 95 LEU A C 1
ATOM 746 O O . LEU A 1 95 ? 9.479 -0.243 -7.296 1.00 97.50 95 LEU A O 1
ATOM 750 N N . VAL A 1 96 ? 10.332 -2.062 -8.280 1.00 96.62 96 VAL A N 1
ATOM 751 C CA . VAL A 1 96 ? 9.620 -3.013 -7.407 1.00 96.62 96 VAL A CA 1
ATOM 752 C C . VAL A 1 96 ? 9.997 -2.835 -5.931 1.00 96.62 96 VAL A C 1
ATOM 754 O O . VAL A 1 96 ? 9.146 -2.977 -5.058 1.00 96.62 96 VAL A O 1
ATOM 757 N N . SER A 1 97 ? 11.251 -2.491 -5.628 1.00 96.88 97 SER A N 1
ATOM 758 C CA . SER A 1 97 ? 11.677 -2.223 -4.246 1.00 96.88 97 SER A CA 1
ATOM 759 C C . SER A 1 97 ? 11.028 -0.954 -3.693 1.00 96.88 97 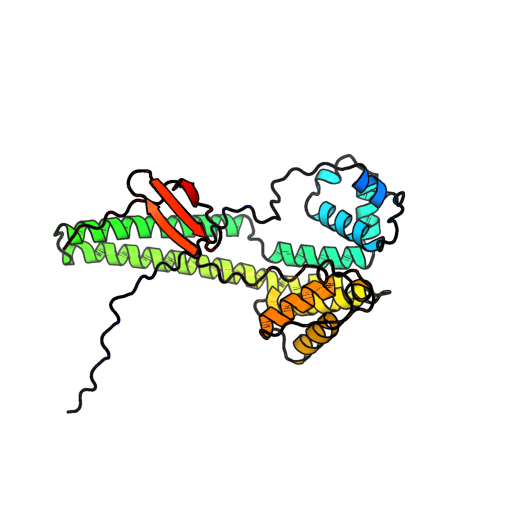SER A C 1
ATOM 761 O O . SER A 1 97 ? 10.599 -0.945 -2.544 1.00 96.88 97 SER A O 1
ATOM 763 N N . ALA A 1 98 ? 10.896 0.102 -4.503 1.00 97.56 98 ALA A N 1
ATOM 764 C CA . ALA A 1 98 ? 10.156 1.298 -4.114 1.00 97.56 98 ALA A CA 1
ATOM 765 C C . ALA A 1 98 ? 8.671 0.980 -3.868 1.00 97.56 98 ALA A C 1
ATOM 767 O O . ALA A 1 98 ? 8.129 1.399 -2.848 1.00 97.56 98 ALA A O 1
ATOM 768 N N . GLU A 1 99 ? 8.035 0.183 -4.735 1.00 96.31 99 GLU A N 1
ATOM 769 C CA . GLU A 1 99 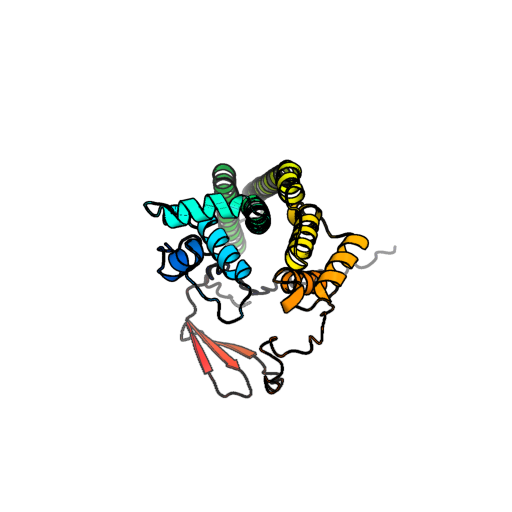? 6.659 -0.301 -4.536 1.00 96.31 99 GLU A CA 1
ATOM 770 C C . GLU A 1 99 ? 6.501 -1.084 -3.229 1.00 96.31 99 GLU A C 1
ATOM 772 O O . GLU A 1 99 ? 5.564 -0.829 -2.473 1.00 96.31 99 GLU A O 1
ATOM 777 N N . LYS A 1 100 ? 7.427 -2.006 -2.936 1.00 95.38 100 LYS A N 1
ATOM 778 C CA . LYS A 1 100 ? 7.419 -2.776 -1.686 1.00 95.38 100 LYS A CA 1
ATOM 779 C C . LYS A 1 100 ? 7.586 -1.867 -0.474 1.00 95.38 100 LYS A C 1
ATOM 781 O O . LYS A 1 100 ? 6.801 -1.974 0.456 1.00 95.38 100 LYS A O 1
ATOM 786 N N . ASN A 1 101 ? 8.530 -0.928 -0.509 1.00 95.44 101 ASN A N 1
ATOM 787 C CA . ASN A 1 101 ? 8.734 0.020 0.587 1.00 95.44 101 ASN A CA 1
ATOM 788 C C . ASN A 1 101 ? 7.496 0.901 0.825 1.00 95.44 101 ASN A C 1
ATOM 790 O O . ASN A 1 101 ? 7.149 1.171 1.972 1.00 95.44 101 ASN A O 1
ATOM 794 N N . MET A 1 102 ? 6.802 1.319 -0.241 1.00 96.19 102 MET A N 1
ATOM 795 C CA . MET A 1 102 ? 5.525 2.027 -0.113 1.00 96.19 102 MET A CA 1
ATOM 796 C C . MET A 1 102 ? 4.429 1.124 0.464 1.00 96.19 102 MET A C 1
ATOM 798 O O . MET A 1 102 ? 3.669 1.567 1.315 1.00 96.19 102 MET A O 1
ATOM 802 N N . SER A 1 103 ? 4.347 -0.140 0.042 1.00 94.00 103 SER A N 1
ATOM 803 C CA . SER A 1 103 ? 3.404 -1.115 0.607 1.00 94.00 103 SER A CA 1
ATOM 804 C C . SER A 1 103 ? 3.645 -1.324 2.105 1.00 94.00 103 SER A C 1
ATOM 806 O O . SER A 1 103 ? 2.710 -1.240 2.897 1.00 94.00 103 SER A O 1
ATOM 808 N N . ASP A 1 104 ? 4.900 -1.534 2.499 1.00 90.31 104 ASP A N 1
ATOM 809 C CA . ASP A 1 104 ? 5.298 -1.795 3.885 1.00 90.31 104 ASP A CA 1
ATOM 810 C C . ASP A 1 104 ? 5.065 -0.584 4.788 1.00 90.31 104 ASP A C 1
ATOM 812 O O . ASP A 1 104 ? 4.725 -0.744 5.957 1.00 90.31 104 ASP A O 1
ATOM 816 N N . GLY A 1 105 ? 5.169 0.631 4.243 1.00 92.12 105 GLY A N 1
ATOM 817 C CA . GLY A 1 105 ? 4.871 1.862 4.973 1.00 92.12 105 GLY A CA 1
ATOM 818 C C . GLY A 1 105 ? 3.416 1.979 5.445 1.00 92.12 105 GLY A C 1
ATOM 819 O O . GLY A 1 105 ? 3.152 2.680 6.421 1.00 92.12 105 GLY A O 1
ATOM 820 N N . PHE A 1 106 ? 2.466 1.293 4.798 1.00 92.56 106 PHE A N 1
ATOM 821 C CA . PHE A 1 106 ? 1.077 1.221 5.275 1.00 92.56 106 PHE A CA 1
ATOM 822 C C . PHE A 1 106 ? 0.878 0.202 6.403 1.00 92.56 106 PHE A C 1
ATOM 824 O O . PHE A 1 106 ? -0.136 0.264 7.096 1.00 92.56 106 PHE A O 1
ATOM 831 N N . GLY A 1 107 ? 1.824 -0.719 6.598 1.00 90.31 107 GLY A N 1
ATOM 832 C CA . GLY A 1 107 ? 1.776 -1.689 7.682 1.00 90.31 107 GLY A CA 1
ATOM 833 C C . GLY A 1 107 ? 1.921 -1.016 9.047 1.00 90.31 107 GLY A C 1
ATOM 834 O O . GLY A 1 107 ? 2.717 -0.091 9.228 1.00 90.31 107 GLY A O 1
ATOM 835 N N . LEU A 1 108 ? 1.163 -1.499 10.031 1.00 90.12 108 LEU A N 1
ATOM 836 C CA . LEU A 1 108 ? 1.400 -1.141 11.425 1.00 90.12 108 LEU A CA 1
ATOM 837 C C . LEU A 1 108 ? 2.613 -1.914 11.942 1.00 90.12 108 LEU A C 1
ATOM 839 O O . LEU A 1 108 ? 2.754 -3.117 11.724 1.00 90.12 108 LEU A O 1
ATOM 843 N N . THR A 1 109 ? 3.489 -1.227 12.670 1.00 89.38 109 THR A N 1
ATOM 844 C CA . THR A 1 109 ? 4.538 -1.912 13.434 1.00 89.38 109 THR A CA 1
ATOM 845 C C . THR A 1 109 ? 3.902 -2.795 14.512 1.00 89.38 109 THR A C 1
ATOM 847 O O . THR A 1 109 ? 2.810 -2.493 14.989 1.00 89.38 109 THR A O 1
ATOM 850 N N . THR A 1 110 ? 4.581 -3.852 14.970 1.00 90.38 110 THR A N 1
ATOM 851 C CA . THR A 1 110 ? 4.049 -4.714 16.047 1.00 90.38 110 THR A CA 1
ATOM 852 C C . THR A 1 110 ? 3.582 -3.927 17.284 1.00 90.38 110 THR A C 1
ATOM 854 O O . THR A 1 110 ? 2.497 -4.219 17.782 1.00 90.38 110 THR A O 1
ATOM 857 N N . PRO A 1 111 ? 4.310 -2.898 17.776 1.00 90.75 111 PRO A N 1
ATOM 858 C CA . PRO A 1 111 ? 3.805 -2.061 18.863 1.00 90.75 111 PRO A CA 1
ATOM 859 C C . PRO A 1 111 ? 2.502 -1.325 18.522 1.00 90.75 111 PRO A C 1
ATOM 861 O O . PRO A 1 111 ? 1.590 -1.317 19.344 1.00 90.75 111 PRO A O 1
ATOM 864 N N . GLN A 1 112 ? 2.394 -0.747 17.321 1.00 89.69 112 GLN A N 1
ATOM 865 C CA . GLN A 1 112 ? 1.177 -0.062 16.868 1.00 89.69 112 GLN A CA 1
ATOM 866 C C . GLN A 1 112 ? 0.007 -1.031 16.701 1.00 89.69 112 GLN A C 1
ATOM 868 O O . GLN A 1 112 ? -1.104 -0.700 17.096 1.00 89.69 112 GLN A O 1
ATOM 873 N N . GLN A 1 113 ? 0.250 -2.232 16.168 1.00 93.50 113 GLN A N 1
ATOM 874 C CA . GLN A 1 113 ? -0.769 -3.273 16.045 1.00 93.50 113 GLN A CA 1
ATOM 875 C C . GLN A 1 113 ? -1.295 -3.690 17.422 1.00 93.50 113 GLN A C 1
ATOM 877 O O . GLN A 1 113 ? -2.499 -3.710 17.636 1.00 93.50 113 GLN A O 1
ATOM 882 N N . ASN A 1 114 ? -0.409 -3.918 18.395 1.00 91.75 114 ASN A N 1
ATOM 883 C CA . ASN A 1 114 ? -0.823 -4.256 19.758 1.00 91.75 114 ASN A CA 1
ATOM 884 C C . ASN A 1 114 ? -1.663 -3.140 20.405 1.00 91.75 114 ASN A C 1
ATOM 886 O O . ASN A 1 114 ? -2.620 -3.421 21.123 1.00 91.75 114 ASN A O 1
ATOM 890 N N . GLN A 1 115 ? -1.311 -1.871 20.165 1.00 92.00 115 GLN A N 1
ATOM 891 C CA . GLN A 1 115 ? -2.091 -0.724 20.644 1.00 92.00 115 GLN A CA 1
ATOM 892 C C . GLN A 1 115 ? -3.445 -0.613 19.936 1.00 92.00 115 GLN A C 1
ATOM 894 O O . GLN A 1 115 ? -4.442 -0.284 20.574 1.00 92.00 115 GLN A O 1
ATOM 899 N N . TRP A 1 116 ? -3.481 -0.898 18.636 1.00 92.50 116 TRP A N 1
ATOM 900 C CA . TRP A 1 116 ? -4.698 -0.915 17.834 1.00 92.50 116 TRP A CA 1
ATOM 901 C C . TRP A 1 116 ? -5.665 -1.992 18.329 1.00 92.50 116 TRP A C 1
ATOM 903 O O . TRP A 1 116 ? -6.826 -1.697 18.601 1.00 92.50 116 TRP A O 1
ATOM 913 N N . ASP A 1 117 ? -5.169 -3.213 18.527 1.00 92.94 117 ASP A N 1
ATOM 914 C CA . ASP A 1 117 ? -5.959 -4.341 19.020 1.00 92.94 117 ASP A CA 1
ATOM 915 C C . ASP A 1 117 ? -6.483 -4.078 20.438 1.00 92.94 117 ASP A C 1
ATOM 917 O O . ASP A 1 117 ? -7.642 -4.366 20.734 1.00 92.94 117 ASP A O 1
ATOM 921 N N . ALA A 1 118 ? -5.668 -3.473 21.309 1.00 92.12 118 ALA A N 1
ATOM 922 C CA . ALA A 1 118 ? -6.105 -3.057 22.639 1.00 92.12 118 ALA A CA 1
ATOM 923 C C . ALA A 1 118 ? -7.229 -2.007 22.573 1.00 92.12 118 ALA A C 1
ATOM 925 O O . ALA A 1 118 ? -8.267 -2.191 23.202 1.00 92.12 118 ALA A O 1
ATOM 926 N N . ALA A 1 119 ? -7.070 -0.956 21.760 1.00 92.75 119 ALA A N 1
ATOM 927 C CA . ALA A 1 119 ? -8.088 0.082 21.605 1.00 92.75 119 ALA A CA 1
ATOM 928 C C . ALA A 1 119 ? -9.396 -0.460 20.997 1.00 92.75 119 ALA A C 1
ATOM 930 O O . ALA A 1 119 ? -10.481 -0.034 21.392 1.00 92.75 119 ALA A O 1
ATOM 931 N N . LEU A 1 120 ? -9.317 -1.417 20.066 1.00 93.00 120 LEU A N 1
ATOM 932 C CA . LEU A 1 120 ? -10.498 -2.103 19.536 1.00 93.00 120 LEU A CA 1
ATOM 933 C C . LEU A 1 120 ? -11.192 -2.968 20.591 1.00 93.00 120 LEU A C 1
ATOM 935 O O . LEU A 1 120 ? -12.420 -2.962 20.663 1.00 93.00 120 LEU A O 1
ATOM 939 N N . ASN A 1 121 ? -10.436 -3.690 21.419 1.00 92.81 121 ASN A N 1
ATOM 940 C CA . ASN A 1 121 ? -11.012 -4.471 22.513 1.00 92.81 121 ASN A CA 1
ATOM 941 C C . ASN A 1 121 ? -11.717 -3.571 23.536 1.00 92.81 121 ASN A C 1
ATOM 943 O O . ASN A 1 121 ? -12.825 -3.898 23.957 1.00 92.81 121 ASN A O 1
ATOM 947 N N . ASP A 1 122 ? -11.130 -2.419 23.868 1.00 89.81 122 ASP A N 1
ATOM 948 C CA . ASP A 1 122 ? -11.748 -1.432 24.758 1.00 89.81 122 ASP A CA 1
ATOM 949 C C . ASP A 1 122 ? -13.049 -0.864 24.163 1.00 89.81 122 ASP A C 1
ATOM 951 O O . ASP A 1 122 ? -14.045 -0.732 24.874 1.00 89.81 122 ASP A O 1
ATOM 955 N N . LEU A 1 123 ? -13.081 -0.580 22.852 1.00 92.12 123 LEU A N 1
ATOM 956 C CA . LEU A 1 123 ? -14.302 -0.143 22.160 1.00 92.12 123 LEU A CA 1
ATOM 957 C C . LEU A 1 123 ? -15.396 -1.208 22.178 1.00 92.12 123 LEU A C 1
ATOM 959 O O . LEU A 1 123 ? -16.551 -0.886 22.448 1.00 92.12 123 LEU A O 1
ATOM 963 N N . ASN A 1 124 ? -15.045 -2.461 21.892 1.00 91.81 124 ASN A N 1
ATOM 964 C CA . ASN A 1 124 ? -16.007 -3.559 21.886 1.00 91.81 124 ASN A CA 1
ATOM 965 C C . ASN A 1 124 ? -16.577 -3.794 23.290 1.00 91.81 124 ASN A C 1
ATOM 967 O O . ASN A 1 124 ? -17.789 -3.912 23.438 1.00 91.81 124 ASN A O 1
ATOM 971 N N . ALA A 1 125 ? -15.729 -3.768 24.322 1.00 90.50 125 ALA A N 1
ATOM 972 C CA . ALA A 1 125 ? -16.168 -3.899 25.708 1.00 90.50 125 ALA A CA 1
ATOM 973 C C . ALA A 1 125 ? -17.087 -2.740 26.137 1.00 90.50 125 ALA A C 1
ATOM 975 O O . ALA A 1 125 ? -18.123 -2.973 26.760 1.00 90.50 125 ALA A O 1
ATOM 976 N N . ALA A 1 126 ? -16.751 -1.498 25.766 1.00 90.62 126 ALA A N 1
ATOM 977 C CA . ALA A 1 126 ? -17.600 -0.338 26.035 1.00 90.62 126 ALA A CA 1
ATOM 978 C C . ALA A 1 126 ? -18.950 -0.435 25.303 1.00 90.62 126 ALA A C 1
ATOM 980 O O . ALA A 1 126 ? -19.984 -0.061 25.854 1.00 90.62 126 ALA A O 1
ATOM 981 N N . PHE A 1 127 ? -18.961 -0.966 24.078 1.00 93.50 127 PHE A N 1
ATOM 982 C CA . PHE A 1 127 ? -20.183 -1.187 23.307 1.00 93.50 127 PHE A CA 1
ATOM 983 C C . PHE A 1 127 ? -21.074 -2.277 23.912 1.00 93.50 127 PHE A C 1
ATOM 985 O O . PHE A 1 127 ? -22.287 -2.099 24.001 1.00 93.50 127 PHE A O 1
ATOM 992 N N . GLU A 1 128 ? -20.494 -3.384 24.376 1.00 94.38 128 GLU A N 1
ATOM 993 C CA . GLU A 1 128 ? -21.229 -4.432 25.092 1.00 94.38 128 GLU A CA 1
ATOM 994 C C . GLU A 1 128 ? -21.881 -3.884 26.369 1.00 94.38 128 GLU A C 1
ATOM 996 O O . GLU A 1 128 ? -23.088 -4.045 26.554 1.00 94.38 128 GLU A O 1
ATOM 1001 N N . GLN A 1 129 ? -21.129 -3.141 27.186 1.00 93.00 129 GLN A N 1
ATOM 1002 C CA . GLN A 1 129 ? -21.655 -2.504 28.400 1.00 93.00 129 GLN A CA 1
ATOM 1003 C C . GLN A 1 129 ? -22.728 -1.453 28.090 1.00 93.00 129 GLN A C 1
ATOM 1005 O O . GLN A 1 129 ? -23.709 -1.330 28.822 1.00 93.00 129 GLN A O 1
ATOM 1010 N N . TRP A 1 130 ? -22.594 -0.723 26.980 1.00 93.38 130 TRP A N 1
ATOM 1011 C CA . TRP A 1 130 ? -23.628 0.210 26.535 1.00 93.38 130 TRP A CA 1
ATOM 1012 C C . TRP A 1 130 ? -24.943 -0.509 26.210 1.00 93.38 130 TRP A C 1
ATOM 1014 O O . TRP A 1 130 ? -26.010 -0.068 26.635 1.00 93.38 130 TRP A O 1
ATOM 1024 N N . ASN A 1 131 ? -24.882 -1.650 25.519 1.00 92.56 131 ASN A N 1
ATOM 1025 C CA . ASN A 1 131 ? -26.071 -2.447 25.202 1.00 92.56 131 ASN A CA 1
ATOM 1026 C C . ASN A 1 131 ? -26.730 -3.044 26.455 1.00 92.56 131 ASN A C 1
ATOM 1028 O O . ASN A 1 131 ? -27.961 -3.140 26.533 1.00 92.56 131 ASN A O 1
ATOM 1032 N N . GLU A 1 132 ? -25.933 -3.443 27.448 1.00 93.44 132 GLU A N 1
ATOM 1033 C CA . GLU A 1 132 ? -26.443 -3.884 28.749 1.00 93.44 132 GLU A CA 1
ATOM 1034 C C . GLU A 1 132 ? -27.159 -2.743 29.477 1.00 93.44 132 GLU A C 1
ATOM 1036 O O . GLU A 1 132 ? -28.275 -2.925 29.974 1.00 93.44 132 GLU A O 1
ATOM 1041 N N . LEU A 1 133 ? -26.566 -1.548 29.475 1.00 92.88 133 LEU A N 1
ATOM 1042 C CA . LEU A 1 133 ? -27.152 -0.360 30.082 1.00 92.88 133 LEU A CA 1
ATOM 1043 C C . LEU A 1 133 ? -28.479 0.028 29.419 1.00 92.88 133 LEU A C 1
ATOM 1045 O O . LEU A 1 133 ? -29.469 0.273 30.112 1.00 92.88 133 LEU A O 1
ATOM 1049 N N . ASP A 1 134 ? -28.533 0.010 28.087 1.00 92.44 134 ASP A N 1
ATOM 1050 C CA . ASP A 1 134 ? -29.762 0.253 27.327 1.00 92.44 134 ASP A CA 1
ATOM 1051 C C . ASP A 1 134 ? -30.839 -0.793 27.655 1.00 92.44 134 ASP A C 1
ATOM 1053 O O . ASP A 1 134 ? -32.009 -0.450 27.854 1.00 92.44 134 ASP A O 1
ATOM 1057 N N . SER A 1 135 ? -30.450 -2.060 27.814 1.00 93.44 135 SER A N 1
ATOM 1058 C CA . SER A 1 135 ? -31.363 -3.133 28.225 1.00 93.44 135 SER A CA 1
ATOM 1059 C C . SER A 1 135 ? -31.908 -2.921 29.643 1.00 93.44 135 SER A C 1
ATOM 1061 O O . SER A 1 135 ? -33.092 -3.154 29.893 1.00 93.44 135 SER A O 1
ATOM 1063 N N . LEU A 1 136 ? -31.087 -2.458 30.591 1.00 93.12 136 LEU A N 1
ATOM 1064 C CA . LEU A 1 136 ? -31.535 -2.141 31.953 1.00 93.12 136 LEU A CA 1
ATOM 1065 C C . LEU A 1 136 ? -32.554 -0.996 31.959 1.00 93.12 136 LEU A C 1
ATOM 1067 O O . LEU A 1 136 ? -33.578 -1.083 32.643 1.00 93.12 136 LEU A O 1
ATOM 1071 N N . LEU A 1 137 ? -32.308 0.050 31.169 1.00 91.44 137 LEU A N 1
ATOM 1072 C CA . LEU A 1 137 ? -33.214 1.193 31.039 1.00 91.44 137 LEU A CA 1
ATOM 1073 C C . LEU A 1 137 ? -34.558 0.779 30.431 1.00 91.44 137 LEU A C 1
ATOM 1075 O O . LEU A 1 137 ? -35.607 1.177 30.939 1.00 91.44 137 LEU A O 1
ATOM 1079 N N . GLN A 1 138 ? -34.550 -0.078 29.405 1.00 92.50 138 GLN A N 1
ATOM 1080 C CA . GLN A 1 138 ? -35.778 -0.638 28.826 1.00 92.50 138 GLN A CA 1
ATOM 1081 C C . GLN A 1 138 ? -36.577 -1.474 29.836 1.00 92.50 138 GLN A C 1
ATOM 1083 O O . GLN A 1 138 ? -37.806 -1.448 29.824 1.00 92.50 138 GLN A O 1
ATOM 1088 N N . ASN A 1 139 ? -35.893 -2.165 30.751 1.00 94.69 139 ASN A N 1
ATOM 1089 C CA . ASN A 1 139 ? -36.517 -2.953 31.816 1.00 94.69 139 ASN A CA 1
ATOM 1090 C C . ASN A 1 139 ? -36.911 -2.123 33.057 1.00 94.69 139 ASN A C 1
ATOM 1092 O O . ASN A 1 139 ? -37.268 -2.689 34.092 1.00 94.69 139 ASN A O 1
ATOM 1096 N N . GLY A 1 140 ? -36.889 -0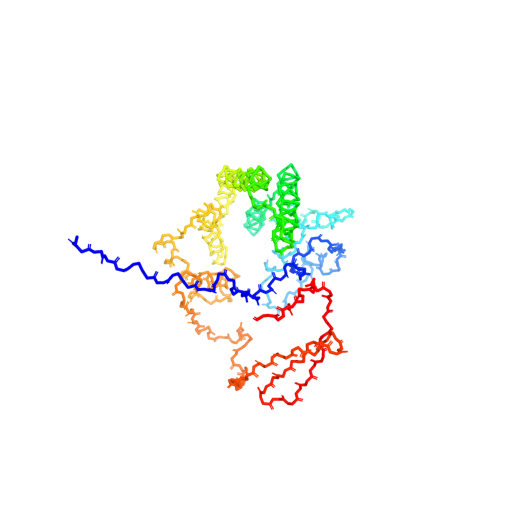.788 32.963 1.00 93.19 140 GLY A N 1
ATOM 1097 C CA . GLY A 1 140 ? -37.409 0.115 33.991 1.00 93.19 140 GLY A CA 1
ATOM 1098 C C . GLY A 1 140 ? -36.407 0.518 35.075 1.00 93.19 140 GLY A C 1
ATOM 1099 O O . GLY A 1 140 ? -36.828 1.010 36.124 1.00 93.19 140 GLY A O 1
ATOM 1100 N N . ALA A 1 141 ? -35.101 0.327 34.854 1.00 92.56 141 ALA A N 1
ATOM 1101 C CA . ALA A 1 141 ? -34.080 0.903 35.728 1.00 92.56 141 ALA A CA 1
ATOM 1102 C C . ALA A 1 141 ? -34.169 2.441 35.734 1.00 92.56 141 ALA A C 1
ATOM 1104 O O . ALA A 1 141 ? -34.433 3.055 34.701 1.00 92.56 141 ALA A O 1
ATOM 1105 N N . ASP A 1 142 ? -33.928 3.070 36.892 1.00 93.12 142 ASP A N 1
ATOM 1106 C CA . ASP A 1 142 ? -33.938 4.533 37.023 1.00 93.12 142 ASP A CA 1
ATOM 1107 C C . ASP A 1 142 ? -32.821 5.157 36.168 1.00 93.12 142 ASP A C 1
ATOM 1109 O O . ASP A 1 142 ? -31.641 4.942 36.469 1.00 93.12 142 ASP A O 1
ATOM 1113 N N . PRO A 1 143 ? -33.150 5.969 35.145 1.00 89.56 143 PRO A N 1
ATOM 1114 C CA . PRO A 1 143 ? -32.145 6.617 34.320 1.00 89.56 143 PRO A CA 1
ATOM 1115 C C . PRO A 1 143 ? -31.175 7.478 35.125 1.00 89.56 143 PRO A C 1
ATOM 1117 O O . PRO A 1 143 ? -29.996 7.504 34.785 1.00 89.56 143 PRO A O 1
ATOM 1120 N N . ALA A 1 144 ? -31.621 8.154 36.188 1.00 91.94 144 ALA A N 1
ATOM 1121 C CA . ALA A 1 144 ? -30.746 9.018 36.978 1.00 91.94 144 ALA A CA 1
ATOM 1122 C C . ALA A 1 144 ? -29.658 8.218 37.714 1.00 91.94 144 ALA A C 1
ATOM 1124 O O . ALA A 1 144 ? -28.525 8.685 37.836 1.00 91.94 144 ALA A O 1
ATOM 1125 N N . ALA A 1 145 ? -29.971 6.992 38.143 1.00 89.69 145 ALA A N 1
ATOM 1126 C CA . ALA A 1 145 ? -29.011 6.093 38.778 1.00 89.69 145 ALA A CA 1
ATOM 1127 C C . ALA A 1 145 ? -27.930 5.581 37.805 1.00 89.69 145 ALA A C 1
ATOM 1129 O O . ALA A 1 145 ? -26.833 5.245 38.244 1.00 89.69 145 ALA A O 1
ATOM 1130 N N . GLN A 1 146 ? -28.220 5.567 36.498 1.00 91.56 146 GLN A N 1
ATOM 1131 C CA . GLN A 1 146 ? -27.326 5.076 35.439 1.00 91.56 146 GLN A CA 1
ATOM 1132 C C . GLN A 1 146 ? -26.420 6.160 34.826 1.00 91.56 146 GLN A C 1
ATOM 1134 O O . GLN A 1 146 ? -25.596 5.873 33.959 1.00 91.56 146 GLN A O 1
ATOM 1139 N N . GLU A 1 147 ? -26.554 7.420 35.247 1.00 91.00 147 GLU A N 1
ATOM 1140 C CA . GLU A 1 147 ? -25.841 8.540 34.618 1.00 91.00 147 GLU A CA 1
ATOM 1141 C C . GLU A 1 147 ? -24.317 8.450 34.779 1.00 91.00 147 GLU A C 1
ATOM 1143 O O . GLU A 1 147 ? -23.569 8.751 33.850 1.00 91.00 147 GLU A O 1
ATOM 1148 N N . THR A 1 148 ? -23.846 7.975 35.936 1.00 92.81 148 THR A N 1
ATOM 1149 C CA . THR A 1 148 ? -22.413 7.759 36.180 1.00 92.81 148 THR A CA 1
ATOM 1150 C C . THR A 1 148 ? -21.834 6.737 35.206 1.00 92.81 148 THR A C 1
ATOM 1152 O O . THR A 1 148 ? -20.762 6.963 34.650 1.00 92.81 148 THR A O 1
ATOM 1155 N N . GLU A 1 149 ? -22.554 5.640 34.965 1.00 92.50 149 GLU A N 1
ATOM 1156 C CA . GLU A 1 149 ? -22.112 4.569 34.070 1.00 92.50 149 GLU A CA 1
ATOM 1157 C C . GLU A 1 149 ? -22.092 5.035 32.611 1.00 92.50 149 GLU A C 1
ATOM 1159 O O . GLU A 1 149 ? -21.081 4.860 31.932 1.00 92.50 149 GLU A O 1
ATOM 1164 N N . ARG A 1 150 ? -23.117 5.780 32.164 1.00 92.88 150 ARG A N 1
ATOM 1165 C CA . ARG A 1 150 ? -23.092 6.468 30.856 1.00 92.88 150 ARG A CA 1
ATOM 1166 C C . ARG A 1 150 ? -21.876 7.380 30.701 1.00 92.88 150 ARG A C 1
ATOM 1168 O O . ARG A 1 150 ? -21.232 7.378 29.650 1.00 92.88 150 ARG A O 1
ATOM 1175 N N . GLY A 1 151 ? -21.549 8.153 31.737 1.00 93.31 151 GLY A N 1
ATOM 1176 C CA . GLY A 1 151 ? -20.370 9.019 31.751 1.00 93.31 151 GLY A CA 1
ATOM 1177 C C . GLY A 1 151 ? -19.064 8.232 31.615 1.00 93.31 151 GLY A C 1
ATOM 1178 O O . GLY A 1 151 ? -18.200 8.604 30.818 1.00 93.31 151 GLY A O 1
ATOM 1179 N N . THR A 1 152 ? -18.934 7.115 32.335 1.00 94.25 152 THR A N 1
ATOM 1180 C CA . THR A 1 152 ? -17.772 6.220 32.241 1.00 94.25 152 THR A CA 1
ATOM 1181 C C . THR A 1 152 ? -17.630 5.609 30.849 1.00 94.25 152 THR A C 1
ATOM 1183 O O . THR A 1 152 ? -16.542 5.681 30.278 1.00 94.25 152 THR A O 1
ATOM 1186 N N . LEU A 1 153 ? -18.707 5.076 30.269 1.00 94.38 153 LEU A N 1
ATOM 1187 C CA . LEU A 1 153 ? -18.676 4.485 28.928 1.00 94.38 153 LEU A CA 1
ATOM 1188 C C . LEU A 1 153 ? -18.338 5.525 27.858 1.00 94.38 153 LEU A C 1
ATOM 1190 O O . LEU A 1 153 ? -17.490 5.288 27.000 1.00 94.38 153 LEU A O 1
ATOM 1194 N N . THR A 1 154 ? -18.921 6.722 27.952 1.00 94.25 154 THR A N 1
ATOM 1195 C CA . THR A 1 154 ? -18.594 7.840 27.052 1.00 94.25 154 THR A CA 1
ATOM 1196 C C . THR A 1 154 ? -17.104 8.189 27.119 1.00 94.25 154 THR A C 1
ATOM 1198 O O . THR A 1 154 ? -16.464 8.423 26.091 1.00 94.25 154 THR A O 1
ATOM 1201 N N . GLN A 1 155 ? -16.522 8.191 28.323 1.00 94.56 155 GLN A N 1
ATOM 1202 C CA . GLN A 1 155 ? -15.093 8.429 28.501 1.00 94.56 155 GLN A CA 1
ATOM 1203 C C . GLN A 1 155 ? -14.243 7.302 27.898 1.00 94.56 155 GLN A C 1
ATOM 1205 O O . GLN A 1 155 ? -13.231 7.599 27.267 1.00 94.56 155 GLN A O 1
ATOM 1210 N N . GLN A 1 156 ? -14.651 6.037 28.039 1.00 92.38 156 GLN A N 1
ATOM 1211 C CA . GLN A 1 156 ? -13.960 4.898 27.424 1.00 92.38 156 GLN A CA 1
ATOM 1212 C C . GLN A 1 156 ? -13.966 4.990 25.891 1.00 92.38 156 GLN A C 1
ATOM 1214 O O . GLN A 1 156 ? -12.899 4.903 25.282 1.00 92.38 156 GLN A O 1
ATOM 1219 N N . PHE A 1 157 ? -15.121 5.275 25.274 1.00 93.75 157 PHE A N 1
ATOM 1220 C CA . PHE A 1 157 ? -15.223 5.514 23.828 1.00 93.75 157 PHE A CA 1
ATOM 1221 C C . PHE A 1 157 ? -14.279 6.627 23.365 1.00 93.75 157 PHE A C 1
ATOM 1223 O O . PHE A 1 157 ? -13.521 6.450 22.411 1.00 93.75 157 PHE A O 1
ATOM 1230 N N . SER A 1 158 ? -14.286 7.763 24.066 1.00 94.31 158 SER A N 1
ATOM 1231 C CA . SER A 1 158 ? -13.431 8.913 23.753 1.00 94.31 158 SER A CA 1
ATOM 1232 C C . SER A 1 158 ? -11.938 8.581 23.864 1.00 94.31 158 SER A C 1
ATOM 1234 O O . SER A 1 158 ? -11.141 8.923 22.982 1.00 94.31 158 SER A O 1
ATOM 1236 N N . THR A 1 159 ? -11.545 7.862 24.920 1.00 93.88 159 THR A N 1
ATOM 1237 C CA . THR A 1 159 ? -10.161 7.424 25.130 1.00 93.88 159 THR A CA 1
ATOM 1238 C C . THR A 1 159 ? -9.703 6.475 24.024 1.00 93.88 159 THR A C 1
ATOM 1240 O O . THR A 1 159 ? -8.640 6.698 23.441 1.00 93.88 159 THR A O 1
ATOM 1243 N N . ALA A 1 160 ? -10.504 5.466 23.678 1.00 92.94 160 ALA A N 1
ATOM 1244 C CA . ALA A 1 160 ? -10.143 4.506 22.641 1.00 92.94 160 ALA A CA 1
ATOM 1245 C C . ALA A 1 160 ? -10.122 5.139 21.237 1.00 92.94 160 ALA A C 1
ATOM 1247 O O . ALA A 1 160 ? -9.194 4.901 20.463 1.00 92.94 160 ALA A O 1
ATOM 1248 N N . GLN A 1 161 ? -11.065 6.036 20.925 1.00 92.81 161 GLN A N 1
ATOM 1249 C CA . GLN A 1 161 ? -11.050 6.804 19.676 1.00 92.81 161 GLN A CA 1
ATOM 1250 C C . GLN A 1 161 ? -9.789 7.675 19.558 1.00 92.81 161 GLN A C 1
ATOM 1252 O O . GLN A 1 161 ? -9.167 7.732 18.496 1.00 92.81 161 GLN A O 1
ATOM 1257 N N . THR A 1 162 ? -9.382 8.324 20.653 1.00 95.25 162 THR A N 1
ATOM 1258 C CA . THR A 1 162 ? -8.148 9.122 20.696 1.00 95.25 162 THR A CA 1
ATOM 1259 C C . THR A 1 162 ? -6.913 8.251 20.462 1.00 95.25 162 THR A C 1
ATOM 1261 O O . THR A 1 162 ? -6.012 8.656 19.727 1.00 95.25 162 THR A O 1
ATOM 1264 N N . ALA A 1 163 ? -6.881 7.039 21.027 1.00 94.00 163 ALA A N 1
ATOM 1265 C CA . ALA A 1 163 ? -5.794 6.089 20.807 1.00 94.00 163 ALA A CA 1
ATOM 1266 C C . ALA A 1 163 ? -5.693 5.668 19.330 1.00 94.00 163 ALA A C 1
ATOM 1268 O O . ALA A 1 163 ? -4.616 5.773 18.743 1.00 94.00 163 ALA A O 1
ATOM 1269 N N . LEU A 1 164 ? -6.810 5.288 18.696 1.00 94.12 164 LEU A N 1
ATOM 1270 C CA . LEU A 1 164 ? -6.844 4.933 17.269 1.00 94.12 164 LEU A CA 1
ATOM 1271 C C . LEU A 1 164 ? -6.395 6.096 16.376 1.00 94.12 164 LEU A C 1
ATOM 1273 O O . LEU A 1 164 ? -5.602 5.905 15.452 1.00 94.12 164 LEU A O 1
ATOM 1277 N N . GLN A 1 165 ? -6.851 7.314 16.680 1.00 94.81 165 GLN A N 1
ATOM 1278 C CA . GLN A 1 165 ? -6.426 8.508 15.955 1.00 94.81 165 GLN A CA 1
ATOM 1279 C C . GLN A 1 165 ? -4.919 8.752 16.107 1.00 94.81 165 GLN A C 1
ATOM 1281 O O . GLN A 1 165 ? -4.264 9.096 15.124 1.00 94.81 165 GLN A O 1
ATOM 1286 N N . SER A 1 166 ? -4.357 8.558 17.305 1.00 95.25 166 SER A N 1
ATOM 1287 C CA . SER A 1 166 ? -2.913 8.689 17.537 1.00 95.25 166 SER A CA 1
ATOM 1288 C C . SER A 1 166 ? -2.123 7.676 16.712 1.00 95.25 166 SER A C 1
ATOM 1290 O O . SER A 1 166 ? -1.197 8.066 16.009 1.00 95.25 166 SER A O 1
ATOM 1292 N N . ILE A 1 167 ? -2.532 6.402 16.713 1.00 94.62 167 ILE A N 1
ATOM 1293 C CA . ILE A 1 167 ? -1.871 5.335 15.941 1.00 94.62 167 ILE A CA 1
ATOM 1294 C C . ILE A 1 167 ? -1.859 5.674 14.446 1.00 94.62 167 ILE A C 1
ATOM 1296 O O . ILE A 1 167 ? -0.832 5.536 13.777 1.00 94.62 167 ILE A O 1
ATOM 1300 N N . TYR A 1 168 ? -2.984 6.169 13.926 1.00 94.44 168 TYR A N 1
ATOM 1301 C CA . TYR A 1 168 ? -3.081 6.621 12.542 1.00 94.44 168 TYR A CA 1
ATOM 1302 C C . TYR A 1 168 ? -2.131 7.793 12.237 1.00 94.44 168 TYR A C 1
ATOM 1304 O O . TYR A 1 168 ? -1.435 7.768 11.220 1.00 94.44 168 TYR A O 1
ATOM 1312 N N . GLN A 1 169 ? -2.065 8.807 13.108 1.00 95.69 169 GLN A N 1
ATOM 1313 C CA . GLN A 1 169 ? -1.158 9.950 12.926 1.00 95.69 169 GLN A CA 1
ATOM 1314 C C . GLN A 1 169 ? 0.318 9.546 13.020 1.00 95.69 169 GLN A C 1
ATOM 1316 O O . GLN A 1 169 ? 1.142 10.049 12.252 1.00 95.69 169 GLN A O 1
ATOM 1321 N N . ASP A 1 170 ? 0.652 8.605 13.901 1.00 95.00 170 ASP A N 1
ATOM 1322 C CA . ASP A 1 170 ? 2.006 8.074 14.039 1.00 95.00 170 ASP A CA 1
ATOM 1323 C C . ASP A 1 170 ? 2.421 7.291 12.785 1.00 95.00 170 ASP A C 1
ATOM 1325 O O . ASP A 1 170 ? 3.522 7.494 12.266 1.00 95.00 170 ASP A O 1
ATOM 1329 N N . ASN A 1 171 ? 1.533 6.449 12.234 1.00 95.19 171 ASN A N 1
ATOM 1330 C CA . ASN A 1 171 ? 1.781 5.752 10.967 1.00 95.19 171 ASN A CA 1
ATOM 1331 C C . ASN A 1 171 ? 1.940 6.736 9.794 1.00 95.19 171 ASN A C 1
ATOM 1333 O O . ASN A 1 171 ? 2.885 6.617 9.012 1.00 95.19 171 ASN A O 1
ATOM 1337 N N . LEU A 1 172 ? 1.079 7.754 9.699 1.00 96.12 172 LEU A N 1
ATOM 1338 C CA . LEU A 1 172 ? 1.203 8.794 8.676 1.00 96.12 172 LEU A CA 1
ATOM 1339 C C . LEU A 1 172 ? 2.531 9.555 8.798 1.00 96.12 172 LEU A C 1
ATOM 1341 O O . LEU A 1 172 ? 3.206 9.789 7.796 1.00 96.12 172 LEU A O 1
ATOM 1345 N N . THR A 1 173 ? 2.938 9.904 10.017 1.00 96.56 173 THR A N 1
ATOM 1346 C CA . THR A 1 173 ? 4.214 10.583 10.274 1.00 96.56 173 THR A CA 1
ATOM 1347 C C . THR A 1 173 ? 5.398 9.706 9.865 1.00 96.56 173 THR A C 1
ATOM 1349 O O . THR A 1 173 ? 6.327 10.187 9.212 1.00 96.56 173 THR A O 1
ATOM 1352 N N . ALA A 1 174 ? 5.356 8.406 10.171 1.00 95.88 174 ALA A N 1
ATOM 1353 C CA . ALA A 1 174 ? 6.370 7.452 9.726 1.00 95.88 174 ALA A CA 1
ATOM 1354 C C . ALA A 1 174 ? 6.453 7.375 8.191 1.00 95.88 174 ALA A C 1
ATOM 1356 O O . ALA A 1 174 ? 7.551 7.443 7.630 1.00 95.88 174 ALA A O 1
ATOM 1357 N N . ARG A 1 175 ? 5.306 7.330 7.500 1.00 96.75 175 ARG A N 1
ATOM 1358 C CA . ARG A 1 175 ? 5.243 7.369 6.031 1.00 96.75 175 ARG A CA 1
ATOM 1359 C C . ARG A 1 175 ? 5.857 8.647 5.474 1.00 96.75 175 ARG A C 1
ATOM 1361 O O . ARG A 1 175 ? 6.739 8.557 4.623 1.00 96.75 175 ARG A O 1
ATOM 1368 N N . ILE A 1 176 ? 5.485 9.816 5.996 1.00 97.81 176 ILE A N 1
ATOM 1369 C CA . ILE A 1 176 ? 6.065 11.108 5.590 1.00 97.81 176 ILE A CA 1
ATOM 1370 C C . ILE A 1 176 ? 7.593 11.092 5.741 1.00 97.81 176 ILE A C 1
ATOM 1372 O O . ILE A 1 176 ? 8.308 11.468 4.812 1.00 97.81 176 ILE A O 1
ATOM 1376 N N . ASN A 1 177 ? 8.105 10.586 6.865 1.00 97.06 177 ASN A N 1
ATOM 1377 C CA . ASN A 1 177 ? 9.546 10.499 7.116 1.00 97.06 177 ASN A CA 1
ATOM 1378 C C . ASN A 1 177 ? 10.269 9.529 6.163 1.00 97.06 177 ASN A C 1
ATOM 1380 O O . ASN A 1 177 ? 11.449 9.720 5.872 1.00 97.06 177 ASN A O 1
ATOM 1384 N N . SER A 1 178 ? 9.576 8.511 5.643 1.00 97.56 178 SER A N 1
ATOM 1385 C CA . SER A 1 178 ? 10.141 7.548 4.688 1.00 97.56 178 SER A CA 1
ATOM 1386 C C . SER A 1 178 ? 10.207 8.058 3.241 1.00 97.56 178 SER A C 1
ATOM 1388 O O . SER A 1 178 ? 10.971 7.509 2.445 1.00 97.56 178 SER A O 1
ATOM 1390 N N . VAL A 1 179 ? 9.459 9.120 2.892 1.00 98.31 179 VAL A N 1
ATOM 1391 C CA . VAL A 1 179 ? 9.349 9.624 1.507 1.00 98.31 179 VAL A CA 1
ATOM 1392 C C . VAL A 1 179 ? 10.717 9.888 0.886 1.00 98.31 179 VAL A C 1
ATOM 1394 O O . VAL A 1 179 ? 10.968 9.456 -0.235 1.00 98.31 179 VAL A O 1
ATOM 1397 N N . ALA A 1 180 ? 11.629 10.538 1.615 1.00 98.12 180 ALA A N 1
ATOM 1398 C CA . ALA A 1 180 ? 12.949 10.884 1.089 1.00 98.12 180 ALA A CA 1
ATOM 1399 C C . ALA A 1 180 ? 13.774 9.644 0.691 1.00 98.12 180 ALA A C 1
ATOM 1401 O O . ALA A 1 180 ? 14.411 9.639 -0.361 1.00 98.12 180 ALA A O 1
ATOM 1402 N N . ALA A 1 181 ? 13.730 8.575 1.493 1.00 98.12 181 ALA A N 1
ATOM 1403 C CA . ALA A 1 181 ? 14.469 7.343 1.219 1.00 98.12 181 ALA A CA 1
ATOM 1404 C C . ALA A 1 181 ? 13.883 6.568 0.024 1.00 98.12 181 ALA A C 1
ATOM 1406 O O . ALA A 1 181 ? 14.622 6.049 -0.819 1.00 98.12 181 ALA A O 1
ATOM 1407 N N . ILE A 1 182 ? 12.552 6.524 -0.091 1.00 98.38 182 ILE A N 1
ATOM 1408 C CA . ILE A 1 182 ? 11.881 5.889 -1.234 1.00 98.38 182 ILE A CA 1
ATOM 1409 C C . ILE A 1 182 ? 12.129 6.706 -2.509 1.00 98.38 182 ILE A C 1
ATOM 1411 O O . ILE A 1 182 ? 12.479 6.135 -3.544 1.00 98.38 182 ILE A O 1
ATOM 1415 N N . GLN A 1 183 ? 12.051 8.038 -2.433 1.00 98.31 183 GLN A N 1
ATOM 1416 C CA . GLN A 1 183 ? 12.338 8.911 -3.570 1.00 98.31 183 GLN A CA 1
ATOM 1417 C C . GLN A 1 183 ? 13.786 8.753 -4.043 1.00 98.31 183 GLN A C 1
ATOM 1419 O O . GLN A 1 183 ? 14.012 8.658 -5.243 1.00 98.31 183 GLN A O 1
ATOM 1424 N N . GLN A 1 184 ? 14.756 8.611 -3.136 1.00 98.12 184 GLN A N 1
ATOM 1425 C CA . GLN A 1 184 ? 16.145 8.335 -3.511 1.00 98.12 184 GLN A CA 1
ATOM 1426 C C . GLN A 1 184 ? 16.289 7.020 -4.304 1.00 98.12 184 GLN A C 1
ATOM 1428 O O . GLN A 1 184 ? 17.088 6.939 -5.240 1.00 98.12 184 GLN A O 1
ATOM 1433 N N . THR A 1 185 ? 15.495 5.997 -3.968 1.00 97.88 185 THR A N 1
ATOM 1434 C CA . THR A 1 185 ? 15.455 4.734 -4.725 1.00 97.88 185 THR A CA 1
ATOM 1435 C C . THR A 1 185 ? 14.922 4.962 -6.142 1.00 97.88 185 THR A C 1
ATOM 1437 O O . THR A 1 185 ? 15.531 4.492 -7.107 1.00 97.88 185 THR A O 1
ATOM 1440 N N . LEU A 1 186 ? 13.836 5.732 -6.282 1.00 98.12 186 LEU A N 1
ATOM 1441 C CA . LEU A 1 186 ? 13.265 6.110 -7.580 1.00 98.12 186 LEU A CA 1
ATOM 1442 C C . LEU A 1 186 ? 14.220 6.991 -8.399 1.00 98.12 186 LEU A C 1
ATOM 1444 O O . LEU A 1 186 ? 14.362 6.794 -9.606 1.00 98.12 186 LEU A O 1
ATOM 1448 N N . ASP A 1 187 ? 14.921 7.934 -7.773 1.00 97.75 187 ASP A N 1
ATOM 1449 C CA . ASP A 1 187 ? 15.904 8.799 -8.433 1.00 97.75 187 ASP A CA 1
ATOM 1450 C C . ASP A 1 187 ? 17.067 7.992 -9.019 1.00 97.75 187 ASP A C 1
ATOM 1452 O O . ASP A 1 187 ? 17.552 8.310 -10.104 1.00 97.75 187 ASP A O 1
ATOM 1456 N N . GLY A 1 188 ? 17.444 6.890 -8.362 1.00 96.94 188 GLY A N 1
ATOM 1457 C CA . GLY A 1 188 ? 18.436 5.933 -8.848 1.00 96.94 188 GLY A CA 1
ATOM 1458 C C . GLY A 1 188 ? 17.991 5.063 -10.033 1.00 96.94 188 GLY A C 1
ATOM 1459 O O . GLY A 1 188 ? 18.804 4.268 -10.520 1.00 96.94 188 GLY A O 1
ATOM 1460 N N . VAL A 1 189 ? 16.736 5.168 -10.486 1.00 98.00 189 VAL A N 1
ATOM 1461 C CA . VAL A 1 189 ? 16.227 4.535 -11.716 1.00 98.00 189 VAL A CA 1
ATOM 1462 C C . VAL A 1 189 ? 16.531 5.448 -12.901 1.00 98.00 189 VAL A C 1
ATOM 1464 O O . VAL A 1 189 ? 16.088 6.598 -12.920 1.00 98.00 189 VAL A O 1
ATOM 1467 N N . ASN A 1 190 ? 17.232 4.929 -13.911 1.00 97.19 190 ASN A N 1
ATOM 1468 C CA . ASN A 1 190 ? 17.524 5.638 -15.159 1.00 97.19 190 ASN A CA 1
ATOM 1469 C C . ASN A 1 190 ? 16.816 4.937 -16.332 1.00 97.19 190 ASN A C 1
ATOM 1471 O O . ASN A 1 190 ? 17.426 4.045 -16.928 1.00 97.19 190 ASN A O 1
ATOM 1475 N N . PRO A 1 191 ? 15.542 5.269 -16.625 1.00 96.19 191 PRO A N 1
ATOM 1476 C CA . PRO A 1 191 ? 14.711 4.516 -17.561 1.00 96.19 191 PRO A CA 1
ATOM 1477 C C . PRO A 1 191 ? 15.352 4.355 -18.943 1.00 96.19 191 PRO A C 1
ATOM 1479 O O . PRO A 1 191 ? 15.737 5.338 -19.573 1.00 96.19 191 PRO A O 1
ATOM 1482 N N . ALA A 1 192 ? 15.425 3.119 -19.428 1.00 93.50 192 ALA A N 1
ATOM 1483 C CA . ALA A 1 192 ? 15.833 2.775 -20.789 1.00 93.50 192 ALA A CA 1
ATOM 1484 C C . ALA A 1 192 ? 14.632 2.424 -21.687 1.00 93.50 192 ALA A C 1
ATOM 1486 O O . ALA A 1 192 ? 14.759 2.403 -22.910 1.00 93.50 192 ALA A O 1
ATOM 1487 N N . ALA A 1 193 ? 13.469 2.158 -21.087 1.00 92.50 193 ALA A N 1
ATOM 1488 C CA . ALA A 1 193 ? 12.233 1.818 -21.783 1.00 92.50 193 ALA A CA 1
ATOM 1489 C C . ALA A 1 193 ? 11.050 2.676 -21.305 1.00 92.50 193 ALA A C 1
ATOM 1491 O O . ALA A 1 193 ? 11.036 3.175 -20.178 1.00 92.50 193 ALA A O 1
ATOM 1492 N N . VAL A 1 194 ? 10.027 2.806 -22.159 1.00 94.38 194 VAL A N 1
ATOM 1493 C CA . VAL A 1 194 ? 8.808 3.590 -21.876 1.00 94.38 194 VAL A CA 1
ATOM 1494 C C . VAL A 1 194 ? 8.113 3.100 -20.604 1.00 94.38 194 VAL A C 1
ATOM 1496 O O . VAL A 1 194 ? 7.759 3.910 -19.750 1.00 94.38 194 VAL A O 1
ATOM 1499 N N . TRP A 1 195 ? 7.993 1.782 -20.425 1.00 93.44 195 TRP A N 1
ATOM 1500 C CA . TRP A 1 195 ? 7.366 1.206 -19.235 1.00 93.44 195 TRP A CA 1
ATOM 1501 C C . TRP A 1 195 ? 8.092 1.580 -17.932 1.00 93.44 195 TRP A C 1
ATOM 1503 O O . TRP A 1 195 ? 7.432 1.877 -16.942 1.00 93.44 195 TRP A O 1
ATOM 1513 N N . GLU A 1 196 ? 9.429 1.642 -17.930 1.00 95.81 196 GLU A N 1
ATOM 1514 C CA . GLU A 1 196 ? 10.208 2.050 -16.749 1.00 95.81 196 GLU A CA 1
ATOM 1515 C C . GLU A 1 196 ? 9.959 3.521 -16.414 1.00 95.81 196 GLU A C 1
ATOM 1517 O O . GLU A 1 196 ? 9.835 3.883 -15.244 1.00 95.81 196 GLU A O 1
ATOM 1522 N N . SER A 1 197 ? 9.865 4.369 -17.444 1.00 97.88 197 SER A N 1
ATOM 1523 C CA . SER A 1 197 ? 9.549 5.786 -17.271 1.00 97.88 197 SER A CA 1
ATOM 1524 C C . SER A 1 197 ? 8.151 5.962 -16.687 1.00 97.88 197 SER A C 1
ATOM 1526 O O . SER A 1 197 ? 7.981 6.723 -15.739 1.00 97.88 197 SER A O 1
ATOM 1528 N N . ASN A 1 198 ? 7.163 5.236 -17.213 1.00 98.00 198 ASN A N 1
ATOM 1529 C CA . ASN A 1 198 ? 5.790 5.309 -16.729 1.00 98.00 198 ASN A CA 1
ATOM 1530 C C . ASN A 1 198 ? 5.664 4.813 -15.284 1.00 98.00 198 ASN A C 1
ATOM 1532 O O . ASN A 1 198 ? 5.006 5.472 -14.483 1.00 98.00 198 ASN A O 1
ATOM 1536 N N . GLU A 1 199 ? 6.291 3.681 -14.938 1.00 96.88 199 GLU A N 1
ATOM 1537 C CA . GLU A 1 199 ? 6.298 3.169 -13.560 1.00 96.88 199 GLU A CA 1
ATOM 1538 C C . GLU A 1 199 ? 6.953 4.178 -12.613 1.00 96.88 199 GLU A C 1
ATOM 1540 O O . GLU A 1 199 ? 6.325 4.582 -11.639 1.00 96.88 199 GLU A O 1
ATOM 1545 N N . LYS A 1 200 ? 8.144 4.694 -12.955 1.00 98.38 200 LYS A N 1
ATOM 1546 C CA . LYS A 1 200 ? 8.830 5.719 -12.153 1.00 98.38 200 LYS A CA 1
ATOM 1547 C C . LYS A 1 200 ? 7.955 6.952 -11.926 1.00 98.38 200 LYS A C 1
ATOM 1549 O O . LYS A 1 200 ? 7.885 7.458 -10.806 1.00 98.38 200 LYS A O 1
ATOM 1554 N N . THR A 1 201 ? 7.310 7.460 -12.977 1.00 98.50 201 THR A N 1
ATOM 1555 C CA . THR A 1 201 ? 6.425 8.626 -12.873 1.00 98.50 201 THR A CA 1
ATOM 1556 C C . THR A 1 201 ? 5.225 8.328 -11.983 1.00 98.50 201 THR A C 1
ATOM 1558 O O . THR A 1 201 ? 4.940 9.114 -11.082 1.00 98.50 201 THR A O 1
ATOM 1561 N N . LEU A 1 202 ? 4.540 7.203 -12.193 1.00 98.12 202 LEU A N 1
ATOM 1562 C CA . LEU A 1 202 ? 3.338 6.869 -11.434 1.00 98.12 202 LEU A CA 1
ATOM 1563 C C . LEU A 1 202 ? 3.650 6.618 -9.954 1.00 98.12 202 LEU A C 1
ATOM 1565 O O . LEU A 1 202 ? 2.957 7.150 -9.088 1.00 98.12 202 LEU A O 1
ATOM 1569 N N . ASP A 1 203 ? 4.725 5.884 -9.670 1.00 98.38 203 ASP A N 1
ATOM 1570 C CA . ASP A 1 203 ? 5.181 5.598 -8.311 1.00 98.38 203 ASP A CA 1
ATOM 1571 C C . ASP A 1 203 ? 5.628 6.885 -7.597 1.00 98.38 203 ASP A C 1
ATOM 1573 O O . ASP A 1 203 ? 5.296 7.091 -6.432 1.00 98.38 203 ASP A O 1
ATOM 1577 N N . SER A 1 204 ? 6.293 7.814 -8.297 1.00 98.44 204 SER A N 1
ATOM 1578 C CA . SER A 1 204 ? 6.664 9.118 -7.728 1.00 98.44 204 SER A CA 1
ATOM 1579 C C . SER A 1 204 ? 5.444 9.993 -7.417 1.00 98.44 204 SER A C 1
ATOM 1581 O O . SER A 1 204 ? 5.410 10.651 -6.373 1.00 98.44 204 SER A O 1
ATOM 1583 N N . ILE A 1 205 ? 4.414 9.986 -8.275 1.00 98.56 205 ILE A N 1
ATOM 1584 C CA . ILE A 1 205 ? 3.155 10.689 -7.988 1.00 98.56 205 ILE A CA 1
ATOM 1585 C C . ILE A 1 205 ? 2.471 10.045 -6.781 1.00 98.56 205 ILE A C 1
ATOM 1587 O O . ILE A 1 205 ? 2.042 10.767 -5.883 1.00 98.56 205 ILE A O 1
ATOM 1591 N N . PHE A 1 206 ? 2.398 8.712 -6.718 1.00 98.38 206 PHE A N 1
ATOM 1592 C CA . PHE A 1 206 ? 1.797 7.988 -5.593 1.00 98.38 206 PHE A CA 1
ATOM 1593 C C . PHE A 1 206 ? 2.500 8.312 -4.274 1.00 98.38 206 PHE A C 1
ATOM 1595 O O . PHE A 1 206 ? 1.833 8.684 -3.304 1.00 98.38 206 PHE A O 1
ATOM 1602 N N . LEU A 1 207 ? 3.835 8.278 -4.274 1.00 98.38 207 LEU A N 1
ATOM 1603 C CA . LEU A 1 207 ? 4.686 8.583 -3.127 1.00 98.38 207 LEU A CA 1
ATOM 1604 C C . LEU A 1 207 ? 4.415 9.976 -2.528 1.00 98.38 207 LEU A C 1
ATOM 1606 O O . LEU A 1 207 ? 4.396 10.140 -1.310 1.00 98.38 207 LEU A O 1
ATOM 1610 N N . HIS A 1 208 ? 4.175 10.977 -3.376 1.00 97.75 208 HIS A N 1
ATOM 1611 C CA . HIS A 1 208 ? 3.941 12.363 -2.952 1.00 97.75 208 HIS A CA 1
ATOM 1612 C C . HIS A 1 208 ? 2.462 12.726 -2.781 1.00 97.75 208 HIS A C 1
ATOM 1614 O O . HIS A 1 208 ? 2.141 13.887 -2.529 1.00 97.75 208 HIS A O 1
ATOM 1620 N N . THR A 1 209 ? 1.550 11.769 -2.958 1.00 97.12 209 THR A N 1
ATOM 1621 C CA . THR A 1 209 ? 0.105 12.011 -2.875 1.00 97.12 209 THR A CA 1
ATOM 1622 C C . THR A 1 209 ? -0.547 10.973 -1.973 1.00 97.12 209 THR A C 1
ATOM 1624 O O . THR A 1 209 ? -0.498 11.125 -0.755 1.00 97.12 209 THR A O 1
ATOM 1627 N N . ALA A 1 210 ? -1.103 9.898 -2.527 1.00 95.06 210 ALA A N 1
ATOM 1628 C CA . ALA A 1 210 ? -1.823 8.868 -1.787 1.00 95.06 210 ALA A CA 1
ATOM 1629 C C . ALA A 1 210 ? -0.987 8.276 -0.638 1.00 95.06 210 ALA A C 1
ATOM 1631 O O . ALA A 1 210 ? -1.498 8.101 0.469 1.00 95.06 210 ALA A O 1
ATOM 1632 N N . TYR A 1 211 ? 0.319 8.069 -0.851 1.00 95.62 211 TYR A N 1
ATOM 1633 C CA . TYR A 1 211 ? 1.236 7.570 0.175 1.00 95.62 211 TYR A CA 1
ATOM 1634 C C . TYR A 1 211 ? 1.439 8.525 1.359 1.00 95.62 211 TYR A C 1
ATOM 1636 O O . TYR A 1 211 ? 1.917 8.103 2.404 1.00 95.62 211 TYR A O 1
ATOM 1644 N N . ILE A 1 212 ? 0.978 9.772 1.306 1.00 95.44 212 ILE A N 1
ATOM 1645 C CA . ILE A 1 212 ? 0.953 10.701 2.452 1.00 95.44 212 ILE A CA 1
ATOM 1646 C C . ILE A 1 212 ? -0.432 11.331 2.660 1.00 95.44 212 ILE A C 1
ATOM 1648 O O . ILE A 1 212 ? -0.549 12.416 3.223 1.00 95.44 212 ILE A O 1
ATOM 1652 N N . ASN A 1 213 ? -1.491 10.648 2.207 1.00 93.88 213 ASN A N 1
ATOM 1653 C CA . ASN A 1 213 ? -2.891 11.091 2.281 1.00 93.88 213 ASN A CA 1
ATOM 1654 C C . ASN A 1 213 ? -3.176 12.423 1.555 1.00 93.88 213 ASN A C 1
ATOM 1656 O O . ASN A 1 213 ? -4.117 13.141 1.891 1.00 93.88 213 ASN A O 1
ATOM 1660 N N . GLY A 1 214 ? -2.366 12.750 0.549 1.00 93.00 214 GLY A N 1
ATOM 1661 C CA . GLY A 1 214 ? -2.603 13.836 -0.394 1.00 93.00 214 GLY A CA 1
ATOM 1662 C C . GLY A 1 214 ? -3.337 13.371 -1.654 1.00 93.00 214 GLY A C 1
ATOM 1663 O O . GLY A 1 214 ? -3.541 12.180 -1.890 1.00 93.00 214 GLY A O 1
ATOM 1664 N N . VAL A 1 215 ? -3.687 14.333 -2.506 1.00 94.06 215 VAL A N 1
ATOM 1665 C CA . VAL A 1 215 ? -4.337 14.107 -3.806 1.00 94.06 215 VAL A CA 1
ATOM 1666 C C . VAL A 1 215 ? -3.447 14.684 -4.914 1.00 94.06 215 VAL A C 1
ATOM 1668 O O . VAL A 1 215 ? -2.868 15.754 -4.706 1.00 94.06 215 VAL A O 1
ATOM 1671 N N . PRO A 1 216 ? -3.321 14.023 -6.083 1.00 96.06 216 PRO A N 1
ATOM 1672 C CA . PRO A 1 216 ? -2.592 14.577 -7.220 1.00 96.06 216 PRO A CA 1
ATOM 1673 C C . PRO A 1 216 ? -3.098 15.958 -7.641 1.00 96.06 216 PRO A C 1
ATOM 1675 O O . PRO A 1 216 ? -4.298 16.189 -7.773 1.00 96.06 216 PRO A O 1
ATOM 1678 N N . ASN A 1 217 ? -2.172 16.881 -7.895 1.00 96.69 217 ASN A N 1
ATOM 1679 C CA . ASN A 1 217 ? -2.498 18.188 -8.462 1.00 96.69 217 ASN A CA 1
ATOM 1680 C C . ASN A 1 217 ? -2.853 18.075 -9.968 1.00 96.69 217 ASN A C 1
ATOM 1682 O O . ASN A 1 217 ? -2.690 17.002 -10.560 1.00 96.69 217 ASN A O 1
ATOM 1686 N N . PRO A 1 218 ? -3.324 19.150 -10.634 1.00 97.38 218 PRO A N 1
ATOM 1687 C CA . PRO A 1 218 ? -3.702 19.085 -12.049 1.00 97.38 218 PRO A CA 1
ATOM 1688 C C . PRO A 1 218 ? -2.571 18.638 -12.987 1.00 97.38 218 PRO A C 1
ATOM 1690 O O . PRO A 1 218 ? -2.823 17.884 -13.923 1.00 97.38 218 PRO A O 1
ATOM 1693 N N . THR A 1 219 ? -1.323 19.038 -12.719 1.00 98.00 219 THR A N 1
ATOM 1694 C CA . THR A 1 219 ? -0.153 18.608 -13.502 1.00 98.00 219 THR A CA 1
ATOM 1695 C C . THR A 1 219 ? 0.073 17.105 -13.366 1.00 98.00 219 THR A C 1
ATOM 1697 O O . THR A 1 219 ? 0.211 16.410 -14.369 1.00 98.00 219 THR A O 1
ATOM 1700 N N . GLN A 1 220 ? 0.051 16.589 -12.136 1.00 98.19 220 GLN A N 1
ATOM 1701 C CA . GLN A 1 220 ? 0.199 15.159 -11.856 1.00 98.19 220 GLN A CA 1
ATOM 1702 C C . GLN A 1 220 ? -0.967 14.350 -12.436 1.00 98.19 220 GLN A C 1
ATOM 1704 O O . GLN A 1 220 ? -0.757 13.297 -13.025 1.00 98.19 220 GLN A O 1
ATOM 1709 N N . THR A 1 221 ? -2.192 14.867 -12.347 1.00 97.94 221 THR A N 1
ATOM 1710 C CA . THR A 1 221 ? -3.377 14.249 -12.962 1.00 97.94 221 THR A CA 1
ATOM 1711 C C . THR A 1 221 ? -3.240 14.185 -14.486 1.00 97.94 221 THR A C 1
ATOM 1713 O O . THR A 1 221 ? -3.581 13.170 -15.090 1.00 97.94 221 THR A O 1
ATOM 1716 N N . GLY A 1 222 ? -2.677 15.225 -15.111 1.00 98.19 222 GLY A N 1
ATOM 1717 C CA . GLY A 1 222 ? -2.329 15.220 -16.532 1.00 98.19 222 GLY A CA 1
ATOM 1718 C C . GLY A 1 222 ? -1.278 14.164 -16.887 1.00 98.19 222 GLY A C 1
ATOM 1719 O O . GLY A 1 222 ? -1.425 13.481 -17.895 1.00 98.19 222 GLY A O 1
ATOM 1720 N N . GLN A 1 223 ? -0.260 13.965 -16.045 1.00 98.44 223 GLN A N 1
ATOM 1721 C CA . GLN A 1 223 ? 0.733 12.895 -16.229 1.00 98.44 223 GLN A CA 1
ATOM 1722 C C . GLN A 1 223 ? 0.106 11.498 -16.096 1.00 98.44 223 GLN A C 1
ATOM 1724 O O . GLN A 1 223 ? 0.414 10.612 -16.890 1.00 98.44 223 GLN A O 1
ATOM 1729 N N . ILE A 1 224 ? -0.805 11.303 -15.135 1.00 98.50 224 ILE A N 1
ATOM 1730 C CA . ILE A 1 224 ? -1.569 10.053 -14.997 1.00 98.50 224 ILE A CA 1
ATOM 1731 C C . ILE A 1 224 ? -2.384 9.796 -16.271 1.00 98.50 224 ILE A C 1
ATOM 1733 O O . ILE A 1 224 ? -2.339 8.688 -16.800 1.00 98.50 224 ILE A O 1
ATOM 1737 N N . LEU A 1 225 ? -3.081 10.810 -16.798 1.00 98.19 225 LEU A N 1
ATOM 1738 C CA . LEU A 1 225 ? -3.839 10.687 -18.046 1.00 98.19 225 LEU A CA 1
ATOM 1739 C C . LEU A 1 225 ? -2.936 10.312 -19.228 1.00 98.19 225 LEU A C 1
ATOM 1741 O O . LEU A 1 225 ? -3.238 9.361 -19.939 1.00 98.19 225 LEU A O 1
ATOM 1745 N N . GLN A 1 226 ? -1.793 10.985 -19.386 1.00 97.94 226 GLN A N 1
ATOM 1746 C CA . GLN A 1 226 ? -0.833 10.689 -20.456 1.00 97.94 226 GLN A CA 1
ATOM 1747 C C . GLN A 1 226 ? -0.331 9.241 -20.426 1.00 97.94 226 GLN A C 1
ATOM 1749 O O . GLN A 1 226 ? -0.063 8.667 -21.476 1.00 97.94 226 GLN A O 1
ATOM 1754 N N . ILE A 1 227 ? -0.184 8.640 -19.241 1.00 98.19 227 ILE A N 1
ATOM 1755 C CA . ILE A 1 227 ? 0.166 7.219 -19.108 1.00 98.19 227 ILE A CA 1
ATOM 1756 C C . ILE A 1 227 ? -1.055 6.338 -19.403 1.00 98.19 227 ILE A C 1
ATOM 1758 O O . ILE A 1 227 ? -0.927 5.320 -20.079 1.00 98.19 227 ILE A O 1
ATOM 1762 N N . ALA A 1 228 ? -2.242 6.720 -18.926 1.00 96.88 228 ALA A N 1
ATOM 1763 C CA . ALA A 1 228 ? -3.486 5.981 -19.145 1.00 96.88 228 ALA A CA 1
ATOM 1764 C C . ALA A 1 228 ? -3.896 5.906 -20.629 1.00 96.88 228 ALA A C 1
ATOM 1766 O O . ALA A 1 228 ? -4.522 4.927 -21.035 1.00 96.88 228 ALA A O 1
ATOM 1767 N N . GLU A 1 229 ? -3.530 6.917 -21.422 1.00 96.00 229 GLU A N 1
ATOM 1768 C CA . GLU A 1 229 ? -3.774 7.010 -22.869 1.00 96.00 229 GLU A CA 1
ATOM 1769 C C . GLU A 1 229 ? -2.796 6.177 -23.718 1.00 96.00 229 GLU A C 1
ATOM 1771 O O . GLU A 1 229 ? -2.974 6.061 -24.931 1.00 96.00 229 GLU A O 1
ATOM 1776 N N . GLN A 1 230 ? -1.771 5.570 -23.112 1.00 94.56 230 GLN A N 1
ATOM 1777 C CA . GLN A 1 230 ? -0.846 4.692 -23.826 1.00 94.56 230 GLN A CA 1
ATOM 1778 C C . GLN A 1 230 ? -1.416 3.286 -24.015 1.00 94.56 230 GLN A C 1
ATOM 1780 O O . GLN A 1 230 ? -2.294 2.818 -23.287 1.00 94.56 230 GLN A O 1
ATOM 1785 N N . CYS A 1 231 ? -0.832 2.563 -24.966 1.00 90.44 231 CYS A N 1
ATOM 1786 C CA . CYS A 1 231 ? -1.070 1.139 -25.109 1.00 90.44 231 CYS A CA 1
ATOM 1787 C C . CYS A 1 231 ? -0.323 0.341 -24.052 1.00 90.44 231 CYS A C 1
ATOM 1789 O O . CYS A 1 231 ? 0.871 0.534 -23.854 1.00 90.44 231 CYS A O 1
ATOM 1791 N N . SER A 1 232 ? -1.013 -0.591 -23.393 1.00 87.94 232 SER A N 1
ATOM 1792 C CA . SER A 1 232 ? -0.436 -1.429 -22.332 1.00 87.94 232 SER A CA 1
ATOM 1793 C C . SER A 1 232 ? 0.740 -2.286 -22.811 1.00 87.94 232 SER A C 1
ATOM 1795 O O . SER A 1 232 ? 1.645 -2.563 -22.027 1.00 87.94 232 SER A O 1
ATOM 1797 N N . ALA A 1 233 ? 0.758 -2.658 -24.096 1.00 84.44 233 ALA A N 1
ATOM 1798 C CA . ALA A 1 233 ? 1.874 -3.365 -24.722 1.00 84.44 233 ALA A CA 1
ATOM 1799 C C . ALA A 1 233 ? 3.175 -2.537 -24.740 1.00 84.44 233 ALA A C 1
ATOM 1801 O O . ALA A 1 233 ? 4.249 -3.100 -24.543 1.00 84.44 233 ALA A O 1
ATOM 1802 N N . ASP A 1 234 ? 3.076 -1.214 -24.912 1.00 86.12 234 ASP A N 1
ATOM 1803 C CA . ASP A 1 234 ? 4.229 -0.306 -25.013 1.00 86.12 234 ASP A CA 1
ATOM 1804 C C . ASP A 1 234 ? 4.542 0.375 -23.672 1.00 86.12 234 ASP A C 1
ATOM 1806 O O . ASP A 1 234 ? 5.691 0.451 -23.232 1.00 86.12 234 ASP A O 1
ATOM 1810 N N . GLY A 1 235 ? 3.498 0.864 -23.001 1.00 89.19 235 GLY A N 1
ATOM 1811 C CA . GLY A 1 235 ? 3.580 1.590 -21.739 1.00 89.19 235 GLY A CA 1
ATOM 1812 C C . GLY A 1 235 ? 3.678 0.694 -20.504 1.00 89.19 235 GLY A C 1
ATOM 1813 O O . GLY A 1 235 ? 3.919 1.198 -19.404 1.00 89.19 235 GLY A O 1
ATOM 1814 N N . GLY A 1 236 ? 3.505 -0.619 -20.671 1.00 89.94 236 GLY A N 1
ATOM 1815 C CA . GLY A 1 236 ? 3.649 -1.623 -19.624 1.00 89.94 236 GLY A CA 1
ATOM 1816 C C . GLY A 1 236 ? 2.564 -1.592 -18.535 1.00 89.94 236 GLY A C 1
ATOM 1817 O O . GLY A 1 236 ? 1.506 -0.976 -18.696 1.00 89.94 236 GLY A O 1
ATOM 1818 N N . PRO A 1 237 ? 2.811 -2.257 -17.388 1.00 89.50 237 PRO A N 1
ATOM 1819 C CA . PRO A 1 237 ? 1.827 -2.417 -16.310 1.00 89.50 237 PRO A CA 1
ATOM 1820 C C . PRO A 1 237 ? 1.325 -1.103 -15.696 1.00 89.50 237 PRO A C 1
ATOM 1822 O O . PRO A 1 237 ? 0.205 -1.048 -15.181 1.00 89.50 237 PRO A O 1
ATOM 1825 N N . ALA A 1 238 ? 2.130 -0.035 -15.752 1.00 93.88 238 ALA A N 1
ATOM 1826 C CA . ALA A 1 238 ? 1.751 1.296 -15.279 1.00 93.88 238 ALA A CA 1
ATOM 1827 C C . ALA A 1 238 ? 0.483 1.836 -15.958 1.00 93.88 238 ALA A C 1
ATOM 1829 O O . ALA A 1 238 ? -0.282 2.544 -15.311 1.00 93.88 238 ALA A O 1
ATOM 1830 N N . VAL A 1 239 ? 0.218 1.465 -17.217 1.00 95.06 239 VAL A N 1
ATOM 1831 C CA . VAL A 1 239 ? -0.971 1.911 -17.963 1.00 95.06 239 VAL A CA 1
ATOM 1832 C C . VAL A 1 239 ? -2.257 1.482 -17.260 1.00 95.06 239 VAL A C 1
ATOM 1834 O O . VAL A 1 239 ? -3.156 2.296 -17.067 1.00 95.06 239 VAL A O 1
ATOM 1837 N N . PHE A 1 240 ? -2.345 0.228 -16.805 1.00 93.44 240 PHE A N 1
ATOM 1838 C CA . PHE A 1 240 ? -3.537 -0.265 -16.105 1.00 93.44 240 PHE A CA 1
ATOM 1839 C C . PHE A 1 240 ? -3.754 0.455 -14.772 1.00 93.44 240 PHE A C 1
ATOM 1841 O O . PHE A 1 240 ? -4.879 0.847 -14.455 1.00 93.44 240 PHE A O 1
ATOM 1848 N N . ARG A 1 241 ? -2.670 0.679 -14.018 1.00 94.50 241 ARG A N 1
ATOM 1849 C CA . ARG A 1 241 ? -2.707 1.442 -12.763 1.00 94.50 241 ARG A CA 1
ATOM 1850 C C . ARG A 1 241 ? -3.142 2.888 -13.006 1.00 94.50 241 ARG A C 1
ATOM 1852 O O . ARG A 1 241 ? -3.999 3.392 -12.287 1.00 94.50 241 ARG A O 1
ATOM 1859 N N . ALA A 1 242 ? -2.614 3.530 -14.046 1.00 97.31 242 ALA A N 1
ATOM 1860 C CA . ALA A 1 242 ? -2.962 4.895 -14.418 1.00 97.31 242 ALA A CA 1
ATOM 1861 C C . ALA A 1 242 ? -4.430 5.021 -14.858 1.00 97.31 242 ALA A C 1
ATOM 1863 O O . ALA A 1 242 ? -5.117 5.924 -14.388 1.00 97.31 242 ALA A O 1
ATOM 1864 N N . LYS A 1 243 ? -4.946 4.087 -15.673 1.00 95.38 243 LYS A N 1
ATOM 1865 C CA . LYS A 1 243 ? -6.371 4.032 -16.056 1.00 95.38 243 LYS A CA 1
ATOM 1866 C C . LYS A 1 243 ? -7.277 3.929 -14.824 1.00 95.38 243 LYS A C 1
ATOM 1868 O O . LYS A 1 243 ? -8.229 4.697 -14.694 1.00 95.38 243 LYS A O 1
ATOM 1873 N N . ALA A 1 244 ? -6.967 3.007 -13.909 1.00 93.81 244 ALA A N 1
ATOM 1874 C CA . ALA A 1 244 ? -7.736 2.821 -12.680 1.00 93.81 244 ALA A CA 1
ATOM 1875 C C . ALA A 1 244 ? -7.689 4.068 -11.786 1.00 93.81 244 ALA A C 1
ATOM 1877 O O . ALA A 1 244 ? -8.721 4.522 -11.296 1.00 93.81 244 ALA A O 1
ATOM 1878 N N . TRP A 1 245 ? -6.506 4.658 -11.612 1.00 95.12 245 TRP A N 1
ATOM 1879 C CA . TRP A 1 245 ? -6.345 5.835 -10.769 1.00 95.12 245 TRP A CA 1
ATOM 1880 C C . TRP A 1 245 ? -7.031 7.069 -11.366 1.00 95.12 245 TRP A C 1
ATOM 1882 O O . TRP A 1 245 ? -7.746 7.773 -10.656 1.00 95.12 245 TRP A O 1
ATOM 1892 N N . TYR A 1 246 ? -6.904 7.298 -12.674 1.00 95.12 246 TYR A N 1
ATOM 1893 C CA . TYR A 1 246 ? -7.595 8.391 -13.356 1.00 95.12 246 TYR A CA 1
ATOM 1894 C C . TYR A 1 246 ? -9.118 8.280 -13.222 1.00 95.12 246 TYR A C 1
ATOM 1896 O O . TYR A 1 246 ? -9.785 9.275 -12.929 1.00 95.12 246 TYR A O 1
ATOM 1904 N N . PHE A 1 247 ? -9.666 7.068 -13.362 1.00 94.19 247 PHE A N 1
ATOM 1905 C CA . PHE A 1 247 ? -11.088 6.817 -13.133 1.00 94.19 247 PHE A CA 1
ATOM 1906 C C . PHE A 1 247 ? -11.493 7.136 -11.690 1.00 94.19 247 PHE A C 1
ATOM 1908 O O . PHE A 1 247 ? -12.482 7.833 -11.484 1.00 94.19 247 PHE A O 1
ATOM 1915 N N . SER A 1 248 ? -10.711 6.717 -10.692 1.00 91.75 248 SER A N 1
ATOM 1916 C CA . SER A 1 248 ? -10.986 7.045 -9.286 1.00 91.75 248 SER A CA 1
ATOM 1917 C C . SER A 1 248 ? -10.938 8.550 -8.989 1.00 91.75 248 SER A C 1
ATOM 1919 O O . SER A 1 248 ? -11.648 9.013 -8.102 1.00 91.75 248 SER A O 1
ATOM 1921 N N . LEU A 1 249 ? -10.124 9.321 -9.720 1.00 90.06 249 LEU A N 1
ATOM 1922 C CA . LEU A 1 249 ? -10.011 10.775 -9.547 1.00 90.06 249 LEU A CA 1
ATOM 1923 C C . LEU A 1 249 ? -11.118 11.562 -10.265 1.00 90.06 249 LEU A C 1
ATOM 1925 O O . LEU A 1 249 ? -11.515 12.622 -9.790 1.00 90.06 249 LEU A O 1
ATOM 1929 N N . THR A 1 250 ? -11.589 11.082 -11.419 1.00 93.12 250 THR A N 1
ATOM 1930 C CA . THR A 1 250 ? -12.416 11.884 -12.347 1.00 93.12 250 THR A CA 1
ATOM 1931 C C . THR A 1 250 ? -13.769 11.266 -12.694 1.00 93.12 250 THR A C 1
ATOM 1933 O O . THR A 1 250 ? -14.604 11.923 -13.311 1.00 93.12 250 THR A O 1
ATOM 1936 N N . GLY A 1 251 ? -13.980 9.989 -12.374 1.00 91.81 251 GLY A N 1
ATOM 1937 C CA . GLY A 1 251 ? -15.119 9.197 -12.843 1.00 91.81 251 GLY A CA 1
ATOM 1938 C C . GLY A 1 251 ? -15.085 8.861 -14.340 1.00 91.81 251 GLY A C 1
ATOM 1939 O O . GLY A 1 251 ? -16.018 8.235 -14.839 1.00 91.81 251 GLY A O 1
ATOM 1940 N N . THR A 1 252 ? -14.034 9.249 -15.072 1.00 91.75 252 THR A N 1
ATOM 1941 C CA . THR A 1 252 ? -13.936 9.057 -16.526 1.00 91.75 252 THR A CA 1
ATOM 1942 C C . THR A 1 252 ? -13.062 7.854 -16.863 1.00 91.75 252 THR A C 1
ATOM 1944 O O . THR A 1 252 ? -11.951 7.712 -16.353 1.00 91.75 252 THR A O 1
ATOM 1947 N N . ARG A 1 253 ? -13.566 6.965 -17.726 1.00 91.81 253 ARG A N 1
ATOM 1948 C CA . ARG A 1 253 ? -12.807 5.814 -18.232 1.00 91.81 253 ARG A CA 1
ATOM 1949 C C . ARG A 1 253 ? -11.970 6.236 -19.434 1.00 91.81 253 ARG A C 1
ATOM 1951 O O . ARG A 1 253 ? -12.474 6.914 -20.323 1.00 91.81 253 ARG A O 1
ATOM 1958 N N . VAL A 1 254 ? -10.708 5.816 -19.454 1.00 90.31 254 VAL A N 1
ATOM 1959 C CA . VAL A 1 254 ? -9.797 6.056 -20.578 1.00 90.31 254 VAL A CA 1
ATOM 1960 C C . VAL A 1 254 ? -9.808 4.832 -21.487 1.00 90.31 254 VAL A C 1
ATOM 1962 O O . VAL A 1 254 ? -9.346 3.755 -21.100 1.00 90.31 254 VAL A O 1
ATOM 1965 N N . GLU A 1 255 ? -10.351 5.003 -22.687 1.00 87.25 255 GLU A N 1
ATOM 1966 C CA . GLU A 1 255 ? -10.393 3.979 -23.730 1.00 87.25 255 GLU A CA 1
ATOM 1967 C C . GLU A 1 255 ? -9.342 4.297 -24.795 1.00 87.25 255 GLU A C 1
ATOM 1969 O O . GLU A 1 255 ? -9.313 5.395 -25.348 1.00 87.25 255 GLU A O 1
ATOM 1974 N N . VAL A 1 256 ? -8.465 3.333 -25.076 1.00 85.56 256 VAL A N 1
ATOM 1975 C CA . VAL A 1 256 ? -7.380 3.483 -26.053 1.00 85.56 256 VAL A CA 1
ATOM 1976 C C . VAL A 1 256 ? -7.492 2.346 -27.048 1.00 85.56 256 VAL A C 1
ATOM 1978 O O . VAL A 1 256 ? -7.425 1.179 -26.668 1.00 85.56 256 VAL A O 1
ATOM 1981 N N . ASN A 1 257 ? -7.648 2.678 -28.329 1.00 78.38 257 ASN A N 1
ATOM 1982 C CA . ASN A 1 257 ? -7.622 1.678 -29.386 1.00 78.38 257 ASN A CA 1
ATOM 1983 C C . ASN A 1 257 ? -6.170 1.361 -29.760 1.00 78.38 257 ASN A C 1
ATOM 1985 O O . ASN A 1 257 ? -5.561 2.009 -30.612 1.00 78.38 257 ASN A O 1
ATOM 1989 N N . CYS A 1 258 ? -5.621 0.359 -29.090 1.00 75.12 258 CYS A N 1
ATOM 1990 C CA . CYS A 1 258 ? -4.336 -0.224 -29.424 1.00 75.12 258 CYS A CA 1
ATOM 1991 C C . CYS A 1 258 ? -4.557 -1.193 -30.571 1.00 75.12 258 CYS A C 1
ATOM 1993 O O . CYS A 1 258 ? -5.134 -2.250 -30.350 1.00 75.12 258 CYS A O 1
ATOM 1995 N N . GLY A 1 259 ? -4.146 -0.823 -31.786 1.00 61.91 259 GLY A N 1
ATOM 1996 C CA . GLY A 1 259 ? -4.406 -1.542 -33.043 1.00 61.91 259 GLY A CA 1
ATOM 1997 C C . GLY A 1 259 ? -3.826 -2.964 -33.169 1.00 61.91 259 GLY A C 1
ATOM 1998 O O . GLY A 1 259 ? -3.475 -3.375 -34.270 1.00 61.91 259 GLY A O 1
ATOM 1999 N N . GLY A 1 260 ? -3.715 -3.714 -32.073 1.00 52.94 260 GLY A N 1
ATOM 2000 C CA . GLY A 1 260 ? -3.346 -5.117 -31.997 1.00 52.94 260 GLY A CA 1
ATOM 2001 C C . GLY A 1 260 ? -4.079 -5.788 -30.833 1.00 52.94 260 GLY A C 1
ATOM 2002 O O . GLY A 1 260 ? -4.072 -5.300 -29.705 1.00 52.94 260 GLY A O 1
ATOM 2003 N N . GLU A 1 261 ? -4.728 -6.909 -31.130 1.00 48.03 261 GLU A N 1
ATOM 2004 C CA . GLU A 1 261 ? -5.510 -7.749 -30.223 1.00 48.03 261 GLU A CA 1
ATOM 2005 C C . GLU A 1 261 ? -4.696 -8.290 -29.030 1.00 48.03 261 GLU A C 1
ATOM 2007 O O . GLU A 1 261 ? -4.322 -9.455 -29.024 1.00 48.03 261 GLU A O 1
ATOM 2012 N N . ILE A 1 262 ? -4.443 -7.498 -27.983 1.00 47.72 262 ILE A N 1
ATOM 2013 C CA . ILE A 1 262 ? -4.182 -8.028 -26.629 1.00 47.72 262 ILE A CA 1
ATOM 2014 C C . ILE A 1 262 ? -4.783 -7.100 -25.555 1.00 47.72 262 ILE A C 1
ATOM 2016 O O . ILE A 1 262 ? -4.190 -6.834 -24.516 1.00 47.72 262 ILE A O 1
ATOM 2020 N N . GLU A 1 263 ? -6.011 -6.631 -25.760 1.00 44.25 263 GLU A N 1
ATOM 2021 C CA . GLU A 1 263 ? -6.952 -6.547 -24.642 1.00 44.25 263 GLU A CA 1
ATOM 2022 C C . GLU A 1 263 ? -7.876 -7.754 -24.823 1.00 44.25 263 GLU A C 1
ATOM 2024 O O . GLU A 1 263 ? -8.688 -7.800 -25.747 1.00 44.25 263 GLU A O 1
ATOM 2029 N N . ARG A 1 264 ? -7.694 -8.811 -24.019 1.00 45.28 264 ARG A N 1
ATOM 2030 C CA . ARG A 1 264 ? -8.669 -9.911 -23.972 1.00 45.28 264 ARG A CA 1
ATOM 2031 C C . ARG A 1 264 ? -9.989 -9.321 -23.469 1.00 45.28 264 ARG A C 1
ATOM 2033 O O . ARG A 1 264 ? -10.186 -9.237 -22.264 1.00 45.28 264 ARG A O 1
ATOM 2040 N N . GLY A 1 265 ? -10.839 -8.877 -24.393 1.00 41.38 265 GLY A N 1
ATOM 2041 C CA . GLY A 1 265 ? -12.141 -8.311 -24.053 1.00 41.38 265 GLY A CA 1
ATOM 2042 C C . GLY A 1 265 ? -12.761 -7.358 -25.075 1.00 41.38 265 GLY A C 1
ATOM 2043 O O . GLY A 1 265 ? -13.360 -6.378 -24.662 1.00 41.38 265 GLY A O 1
ATOM 2044 N N . SER A 1 266 ? -12.658 -7.596 -26.388 1.00 40.88 266 SER A N 1
ATOM 2045 C CA . SER A 1 266 ? -13.598 -6.959 -27.343 1.00 40.88 266 SER A CA 1
ATOM 2046 C C . SER A 1 266 ? -14.423 -7.951 -28.169 1.00 40.88 266 SER A C 1
ATOM 2048 O O . SER A 1 266 ? -15.397 -7.560 -28.804 1.00 40.88 266 SER A O 1
ATOM 2050 N N . ASN A 1 267 ? -14.108 -9.250 -28.079 1.00 37.84 267 ASN A N 1
ATOM 2051 C CA . ASN A 1 267 ? -14.958 -10.334 -28.583 1.00 37.84 267 ASN A CA 1
ATOM 2052 C C . ASN A 1 267 ? -15.775 -11.015 -27.479 1.00 37.84 267 ASN A C 1
ATOM 2054 O O . ASN A 1 267 ? -16.401 -12.051 -27.730 1.00 37.84 267 ASN A O 1
ATOM 2058 N N . ASP A 1 268 ? -15.838 -10.417 -26.285 1.00 40.94 268 ASP A N 1
ATOM 2059 C CA . ASP A 1 268 ? -17.002 -10.640 -25.445 1.00 40.94 268 ASP A CA 1
ATOM 2060 C C . ASP A 1 268 ? -18.177 -10.092 -26.243 1.00 40.94 268 ASP A C 1
ATOM 2062 O O . ASP A 1 268 ? -18.418 -8.887 -26.305 1.00 40.94 268 ASP A O 1
ATOM 2066 N N . LYS A 1 269 ? -18.896 -11.009 -26.907 1.00 37.56 269 LYS A N 1
ATOM 2067 C CA . LYS A 1 269 ? -20.328 -10.861 -27.144 1.00 37.56 269 LYS A CA 1
ATOM 2068 C C . LYS A 1 269 ? -20.834 -10.114 -25.932 1.00 37.56 269 LYS A C 1
ATOM 2070 O O . LYS A 1 269 ? -20.742 -10.697 -24.852 1.00 37.56 269 LYS A O 1
ATOM 2075 N N . ALA A 1 270 ? -21.248 -8.857 -26.110 1.00 37.88 270 ALA A N 1
ATOM 2076 C CA . ALA A 1 270 ? -21.813 -8.057 -25.042 1.00 37.88 270 ALA A CA 1
ATOM 2077 C C . ALA A 1 270 ? -22.687 -9.009 -24.238 1.00 37.88 270 ALA A C 1
ATOM 2079 O O . ALA A 1 270 ? -23.668 -9.536 -24.778 1.00 37.88 270 ALA A O 1
ATOM 2080 N N . LEU A 1 271 ? -22.243 -9.366 -23.025 1.00 42.38 271 LEU A N 1
ATOM 2081 C CA . LEU A 1 271 ? -23.119 -10.080 -22.121 1.00 42.38 271 LEU A CA 1
ATOM 2082 C C . LEU A 1 271 ? -24.321 -9.152 -22.085 1.00 42.38 271 LEU A C 1
ATOM 2084 O O . LEU A 1 271 ? -24.122 -7.967 -21.794 1.00 42.38 271 LEU A O 1
ATOM 2088 N N . PRO A 1 272 ? -25.504 -9.604 -22.544 1.00 41.34 272 PRO A N 1
ATOM 2089 C CA . PRO A 1 272 ? -26.648 -8.720 -22.588 1.00 41.34 272 PRO A CA 1
ATOM 2090 C C . PRO A 1 272 ? -26.723 -8.103 -21.203 1.00 41.34 272 PRO A C 1
ATOM 2092 O O . PRO A 1 272 ? -26.567 -8.836 -20.224 1.00 41.34 272 PRO A O 1
ATOM 2095 N N . GLU A 1 273 ? -26.867 -6.780 -21.121 1.00 45.25 273 GLU A N 1
ATOM 2096 C CA . GLU A 1 273 ? -27.206 -6.106 -19.876 1.00 45.25 273 GLU A CA 1
ATOM 2097 C C . GLU A 1 273 ? -28.544 -6.689 -19.407 1.00 45.25 273 GLU A C 1
ATOM 2099 O O . GLU A 1 273 ? -29.624 -6.138 -19.605 1.00 45.25 273 GLU A O 1
ATOM 2104 N N . THR A 1 274 ? -28.501 -7.875 -18.810 1.00 46.75 274 THR A N 1
ATOM 2105 C CA . THR A 1 274 ? -29.564 -8.391 -17.990 1.00 46.75 274 THR A CA 1
ATOM 2106 C C . THR A 1 274 ? -29.465 -7.545 -16.748 1.00 46.75 274 THR A C 1
ATOM 2108 O O . THR A 1 274 ? -28.716 -7.853 -15.824 1.00 46.75 274 THR A O 1
ATOM 2111 N N . THR A 1 275 ? -30.210 -6.445 -16.768 1.00 49.88 275 THR A N 1
ATOM 2112 C CA . THR A 1 275 ? -30.736 -5.759 -15.594 1.00 49.88 275 THR A CA 1
ATOM 2113 C C . THR A 1 275 ? -31.519 -6.784 -14.774 1.00 49.88 275 THR A C 1
ATOM 2115 O O . THR A 1 275 ? -32.743 -6.887 -14.808 1.00 49.88 275 THR A O 1
ATOM 2118 N N . GLY A 1 276 ? -30.774 -7.651 -14.099 1.00 56.72 276 GLY A N 1
ATOM 2119 C CA . GLY A 1 276 ? -31.303 -8.700 -13.267 1.00 56.72 276 GLY A CA 1
ATOM 2120 C C . GLY A 1 276 ? -31.604 -8.120 -11.906 1.00 56.72 276 GLY A C 1
ATOM 2121 O O . GLY A 1 276 ? -30.710 -7.658 -11.205 1.00 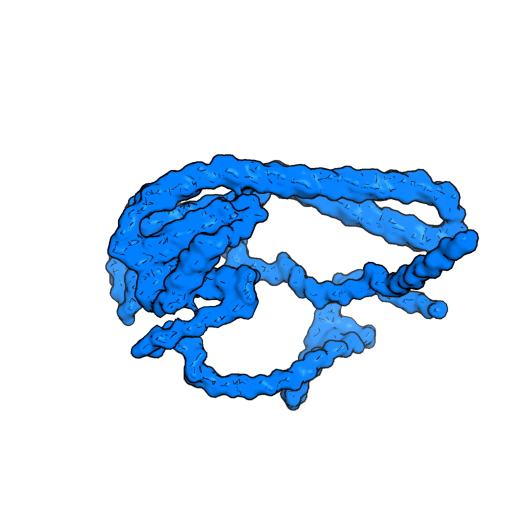56.72 276 GLY A O 1
ATOM 2122 N N . THR A 1 277 ? -32.873 -8.122 -11.517 1.00 58.28 277 THR A N 1
ATOM 2123 C CA . THR A 1 277 ? -33.238 -7.773 -10.147 1.00 58.28 277 THR A CA 1
ATOM 2124 C C . THR A 1 277 ? -32.737 -8.885 -9.227 1.00 58.28 277 THR A C 1
ATOM 2126 O O . THR A 1 277 ? -33.227 -10.019 -9.300 1.00 58.28 277 THR A O 1
ATOM 2129 N N . LEU A 1 278 ? -31.753 -8.561 -8.387 1.00 65.94 278 LEU A N 1
ATOM 2130 C CA . LEU A 1 278 ? -31.334 -9.386 -7.261 1.00 65.94 278 LEU A CA 1
ATOM 2131 C C . LEU A 1 278 ? -32.373 -9.222 -6.149 1.00 65.94 278 LEU A C 1
ATOM 2133 O O . LEU A 1 278 ? -32.543 -8.131 -5.611 1.00 65.94 278 LEU A O 1
ATOM 2137 N N . ALA A 1 279 ? -33.083 -10.296 -5.816 1.00 68.94 279 ALA A N 1
ATOM 2138 C CA . ALA A 1 279 ? -33.974 -10.331 -4.664 1.00 68.94 279 ALA A CA 1
ATOM 2139 C C . ALA A 1 279 ? -33.402 -11.296 -3.627 1.00 68.94 279 ALA A C 1
ATOM 2141 O O . ALA A 1 279 ? -33.261 -12.490 -3.900 1.00 68.94 279 ALA A O 1
ATOM 2142 N N . VAL A 1 280 ? -33.082 -10.771 -2.447 1.00 69.19 280 VAL A N 1
ATOM 2143 C CA . VAL A 1 280 ? -32.675 -11.556 -1.280 1.00 69.19 280 VAL A CA 1
ATOM 2144 C C . VAL A 1 280 ? -33.856 -11.592 -0.321 1.00 69.19 280 VAL A C 1
ATOM 2146 O O . VAL A 1 280 ? -34.437 -10.555 -0.008 1.00 69.19 280 VAL A O 1
ATOM 2149 N N . SER A 1 281 ? -34.260 -12.783 0.108 1.00 73.25 281 SER A N 1
ATOM 2150 C CA . SER A 1 281 ? -35.343 -12.951 1.079 1.00 73.25 281 SER A CA 1
ATOM 2151 C C . SER A 1 281 ? -34.875 -13.850 2.223 1.00 73.25 281 SER A C 1
ATOM 2153 O O . SER A 1 281 ? -34.410 -14.961 1.949 1.00 73.25 281 SER A O 1
ATOM 2155 N N . PRO A 1 282 ? -34.979 -13.411 3.489 1.00 65.38 282 PRO A N 1
ATOM 2156 C CA . PRO A 1 282 ? -34.657 -14.266 4.621 1.00 65.38 282 PRO A CA 1
ATOM 2157 C C . PRO A 1 282 ? -35.669 -15.410 4.742 1.00 65.38 282 PRO A C 1
ATOM 2159 O O . PRO A 1 282 ? -36.867 -15.211 4.543 1.00 65.38 282 PRO A O 1
ATOM 2162 N N . ASN A 1 283 ? -35.186 -16.612 5.071 1.00 66.31 283 ASN A N 1
ATOM 2163 C CA . ASN A 1 283 ? -36.010 -17.747 5.483 1.00 66.31 283 ASN A CA 1
ATOM 2164 C C . ASN A 1 283 ? -35.745 -18.065 6.970 1.00 66.31 283 ASN A C 1
ATOM 2166 O O . ASN A 1 283 ? -34.822 -18.830 7.277 1.00 66.31 283 ASN A O 1
ATOM 2170 N N . PRO A 1 284 ? -36.556 -17.509 7.892 1.00 54.25 284 PRO A N 1
ATOM 2171 C CA . PRO A 1 284 ? -36.371 -17.678 9.334 1.00 54.25 284 PRO A CA 1
ATOM 2172 C C . PRO A 1 284 ? -36.521 -19.126 9.814 1.00 54.25 284 PRO A C 1
ATOM 2174 O O . PRO A 1 284 ? -36.012 -19.474 10.870 1.00 54.25 284 PRO A O 1
ATOM 2177 N N . ALA A 1 285 ? -37.196 -19.992 9.050 1.00 62.62 285 ALA A N 1
ATOM 2178 C CA . ALA A 1 285 ? -37.408 -21.386 9.440 1.00 62.62 285 ALA A CA 1
ATOM 2179 C C . ALA A 1 285 ? -36.172 -22.271 9.221 1.00 62.62 285 ALA A C 1
ATOM 2181 O O . ALA A 1 285 ? -36.107 -23.375 9.757 1.00 62.62 285 ALA A O 1
ATOM 2182 N N . THR A 1 286 ? -35.209 -21.823 8.410 1.00 58.72 286 THR A N 1
ATOM 2183 C CA . THR A 1 286 ? -34.052 -22.645 8.029 1.00 58.72 286 THR A CA 1
ATOM 2184 C C . THR A 1 286 ? -32.704 -21.972 8.266 1.00 58.72 286 THR A C 1
ATOM 2186 O O . THR A 1 286 ? -31.699 -22.561 7.888 1.00 58.72 286 THR A O 1
ATOM 2189 N N . ASN A 1 287 ? -32.650 -20.756 8.830 1.00 63.06 287 ASN A N 1
ATOM 2190 C CA . ASN A 1 287 ? -31.425 -19.938 8.880 1.00 63.06 287 ASN A CA 1
ATOM 2191 C C . ASN A 1 287 ? -30.725 -19.862 7.510 1.00 63.06 287 ASN A C 1
ATOM 2193 O O . ASN A 1 287 ? -29.510 -20.006 7.402 1.00 63.06 287 ASN A O 1
ATOM 2197 N N . MET A 1 288 ? -31.500 -19.678 6.435 1.00 58.75 288 MET A N 1
ATOM 2198 C CA . MET A 1 288 ? -30.946 -19.521 5.087 1.00 58.75 288 MET A CA 1
ATOM 2199 C C . MET A 1 288 ? -31.467 -18.249 4.427 1.00 58.75 288 MET A C 1
ATOM 2201 O O . MET A 1 288 ? -32.634 -17.889 4.585 1.00 58.75 288 MET A O 1
ATOM 2205 N N . LEU A 1 289 ? -30.618 -17.594 3.641 1.00 62.78 289 LEU A N 1
ATOM 2206 C CA . LEU A 1 289 ? -31.028 -16.550 2.707 1.00 62.78 289 LEU A CA 1
ATOM 2207 C C . LEU A 1 289 ? -31.359 -17.188 1.362 1.00 62.78 289 LEU A C 1
ATOM 2209 O O . LEU A 1 289 ? -30.614 -18.028 0.855 1.00 62.78 289 LEU A O 1
ATOM 2213 N N . LEU A 1 290 ? -32.483 -16.781 0.781 1.00 67.31 290 LEU A N 1
ATOM 2214 C CA . LEU A 1 290 ? -32.926 -17.240 -0.525 1.00 67.31 290 LEU A CA 1
ATOM 2215 C C . LEU A 1 290 ? -32.632 -16.135 -1.537 1.00 67.31 290 LEU A C 1
ATOM 2217 O O . LEU A 1 290 ? -33.268 -15.079 -1.519 1.00 67.31 290 LEU A O 1
ATOM 2221 N N . VAL A 1 291 ? -31.645 -16.370 -2.400 1.00 66.50 291 VAL A N 1
ATOM 2222 C CA . VAL A 1 291 ? -31.228 -15.404 -3.422 1.00 66.50 291 VAL A CA 1
ATOM 2223 C C . VAL A 1 291 ? -31.860 -15.768 -4.761 1.00 66.50 291 VAL A C 1
ATOM 2225 O O . VAL A 1 291 ? -31.754 -16.907 -5.219 1.00 66.50 291 VAL A O 1
ATOM 2228 N N . ARG A 1 292 ? -32.530 -14.801 -5.395 1.00 67.25 292 ARG A N 1
ATOM 2229 C CA . ARG A 1 292 ? -33.128 -14.920 -6.732 1.00 67.25 292 ARG A CA 1
ATOM 2230 C C . ARG A 1 292 ? -32.514 -13.889 -7.669 1.00 67.25 292 ARG A C 1
ATOM 2232 O O . ARG A 1 292 ? -32.586 -12.696 -7.390 1.00 67.25 292 ARG A O 1
ATOM 2239 N N . ILE A 1 293 ? -31.990 -14.346 -8.804 1.00 63.59 293 ILE A N 1
ATOM 2240 C CA . ILE A 1 293 ? -31.410 -13.485 -9.845 1.00 63.59 293 ILE A CA 1
ATOM 2241 C C . ILE A 1 293 ? -32.236 -13.642 -11.121 1.00 63.59 293 ILE A C 1
ATOM 2243 O O . ILE A 1 293 ? -32.027 -14.592 -11.869 1.00 63.59 293 ILE A O 1
ATOM 2247 N N . ARG A 1 294 ? -33.189 -12.742 -11.396 1.00 58.91 294 ARG A N 1
ATOM 2248 C CA . ARG A 1 294 ? -33.941 -12.781 -12.673 1.00 58.91 294 ARG A CA 1
ATOM 2249 C C . ARG A 1 294 ? -33.055 -12.311 -13.841 1.00 58.91 294 ARG A C 1
ATOM 2251 O O . ARG A 1 294 ? -32.191 -11.481 -13.602 1.00 58.91 294 ARG A O 1
ATOM 2258 N N . PRO A 1 295 ? -33.258 -12.780 -15.091 1.00 47.62 295 PRO A N 1
ATOM 2259 C CA . PRO A 1 295 ? -34.313 -13.685 -15.573 1.00 47.62 295 PRO A CA 1
ATOM 2260 C C . PRO A 1 295 ? -34.013 -15.175 -15.349 1.00 47.62 295 PRO A C 1
ATOM 2262 O O . PRO A 1 295 ? -34.857 -16.027 -15.626 1.00 47.62 295 PRO A O 1
ATOM 2265 N N . SER A 1 296 ? -32.837 -15.510 -14.829 1.00 50.22 296 SER A N 1
ATOM 2266 C CA . SER A 1 296 ? -32.451 -16.885 -14.542 1.00 50.22 296 SER A CA 1
ATOM 2267 C C . SER A 1 296 ? -33.207 -17.471 -13.337 1.00 50.22 296 SER A C 1
ATOM 2269 O O . SER A 1 296 ? -33.288 -16.887 -12.264 1.00 50.22 296 SER A O 1
ATOM 2271 N N . LYS A 1 297 ? -33.780 -18.671 -13.478 1.00 48.59 297 LYS A N 1
ATOM 2272 C CA . LYS A 1 297 ? -34.516 -19.367 -12.399 1.00 48.59 297 LYS A CA 1
ATOM 2273 C C . LYS A 1 297 ? -33.594 -20.010 -11.348 1.00 48.59 297 LYS A C 1
ATOM 2275 O O . LYS A 1 297 ? -33.959 -21.027 -10.765 1.00 48.59 297 LYS A O 1
ATOM 2280 N N . TYR A 1 298 ? -32.401 -19.467 -11.122 1.00 48.75 298 TYR A N 1
ATOM 2281 C CA . TYR A 1 298 ? -31.494 -20.018 -10.123 1.00 48.75 298 TYR A CA 1
ATOM 2282 C C . TYR A 1 298 ? -31.867 -19.488 -8.740 1.00 48.75 298 TYR A C 1
ATOM 2284 O O . TYR A 1 298 ? -31.958 -18.279 -8.518 1.00 48.75 298 TYR A O 1
ATOM 2292 N N . ILE A 1 299 ? -32.139 -20.426 -7.837 1.00 54.47 299 ILE A N 1
ATOM 2293 C CA . ILE A 1 299 ? -32.396 -20.192 -6.421 1.00 54.47 299 ILE A CA 1
ATOM 2294 C C . ILE A 1 299 ? -31.269 -20.890 -5.678 1.00 54.47 299 ILE A C 1
ATOM 2296 O O . ILE A 1 299 ? -31.150 -22.111 -5.773 1.00 54.47 299 ILE A O 1
ATOM 2300 N N . PHE A 1 300 ? -30.467 -20.126 -4.943 1.00 59.62 300 PHE A N 1
ATOM 2301 C CA . PHE A 1 300 ? -29.415 -20.683 -4.100 1.00 59.62 300 PHE A CA 1
ATOM 2302 C C . PHE A 1 300 ? -29.740 -20.404 -2.629 1.00 59.62 300 PHE A C 1
ATOM 2304 O O . PHE A 1 300 ? -29.988 -19.244 -2.281 1.00 59.62 300 PHE A O 1
ATOM 2311 N N . PRO A 1 301 ? -29.781 -21.440 -1.775 1.00 50.34 301 PRO A N 1
ATOM 2312 C CA . PRO A 1 301 ? -29.811 -21.260 -0.335 1.00 50.34 301 PRO A CA 1
ATOM 2313 C C . PRO A 1 301 ? -28.404 -20.929 0.174 1.00 50.34 301 PRO A C 1
ATOM 2315 O O . PRO A 1 301 ? -27.456 -21.659 -0.110 1.00 50.34 301 PRO A O 1
ATOM 2318 N N . ILE A 1 302 ? -28.271 -19.847 0.937 1.00 56.66 302 ILE A N 1
ATOM 2319 C CA . ILE A 1 302 ? -27.019 -19.481 1.611 1.00 56.66 302 ILE A CA 1
ATOM 2320 C C . ILE A 1 302 ? -27.227 -19.669 3.118 1.00 56.66 302 ILE A C 1
ATOM 2322 O O . ILE A 1 302 ? -28.137 -19.032 3.655 1.00 56.66 302 ILE A O 1
ATOM 2326 N N . PRO A 1 303 ? -26.448 -20.525 3.807 1.00 46.94 303 PRO A N 1
ATOM 2327 C CA . PRO A 1 303 ? -26.542 -20.667 5.255 1.00 46.94 303 PRO A CA 1
ATOM 2328 C C . PRO A 1 303 ? -26.127 -19.362 5.937 1.00 46.94 303 PRO A C 1
ATOM 2330 O O . PRO A 1 303 ? -25.081 -18.792 5.633 1.00 46.94 303 PRO A O 1
ATOM 2333 N N . VAL A 1 304 ? -26.955 -18.893 6.864 1.00 51.97 304 VAL A N 1
ATOM 2334 C CA . VAL A 1 304 ? -26.637 -17.757 7.726 1.00 51.97 304 VAL A CA 1
ATOM 2335 C C . VAL A 1 304 ? -25.725 -18.282 8.831 1.00 51.97 304 VAL A C 1
ATOM 2337 O O . VAL A 1 304 ? -26.183 -18.932 9.769 1.00 51.97 304 VAL A O 1
ATOM 2340 N N . SER A 1 305 ? -24.418 -18.060 8.708 1.00 44.53 305 SER A N 1
ATOM 2341 C CA . SER A 1 305 ? -23.487 -18.252 9.821 1.00 44.53 305 SER A CA 1
ATOM 2342 C C . SER A 1 305 ? -23.748 -17.158 10.853 1.00 44.53 305 SER A C 1
ATOM 2344 O O . SER A 1 305 ? -23.611 -15.988 10.514 1.00 44.53 305 SER A O 1
ATOM 2346 N N . ASN A 1 306 ? -24.166 -17.559 12.060 1.00 40.06 306 ASN A N 1
ATOM 2347 C CA . ASN A 1 306 ? -24.533 -16.733 13.217 1.00 40.06 306 ASN A CA 1
ATOM 2348 C C . ASN A 1 306 ? -24.036 -15.276 13.169 1.00 40.06 306 ASN A C 1
ATOM 2350 O O . ASN A 1 306 ? -22.978 -14.948 13.701 1.00 40.06 306 ASN A O 1
ATOM 2354 N N . CYS A 1 307 ? -24.868 -14.399 12.610 1.00 32.31 307 CYS A N 1
ATOM 2355 C CA . CYS A 1 307 ? -24.962 -13.028 13.080 1.00 32.31 307 CYS A CA 1
ATOM 2356 C C . CYS A 1 307 ? -25.935 -13.031 14.261 1.00 32.31 307 CYS A C 1
ATOM 2358 O O . CYS A 1 307 ? -26.985 -13.675 14.211 1.00 32.31 307 CYS A O 1
ATOM 2360 N N . MET A 1 308 ? -25.530 -12.357 15.332 1.00 29.77 308 MET A N 1
ATOM 2361 C CA . MET A 1 308 ? -26.282 -12.120 16.560 1.00 29.77 308 MET A CA 1
ATOM 2362 C C . MET A 1 308 ? -27.759 -11.821 16.245 1.00 29.77 308 MET A C 1
ATOM 2364 O O . MET A 1 308 ? -28.075 -10.867 15.537 1.00 29.77 308 MET A O 1
ATOM 2368 N N . ALA A 1 309 ? -28.667 -12.673 16.720 1.00 30.66 309 ALA A N 1
ATOM 2369 C CA . ALA A 1 309 ? -30.095 -12.489 16.515 1.00 30.66 309 ALA A CA 1
ATOM 2370 C C . ALA A 1 309 ? -30.601 -11.375 17.440 1.00 30.66 309 ALA A C 1
ATOM 2372 O O . ALA A 1 309 ? -30.797 -11.602 18.631 1.00 30.66 309 ALA A O 1
ATOM 2373 N N . ILE A 1 310 ? -30.843 -10.185 16.892 1.00 31.53 310 ILE A N 1
ATOM 2374 C CA . ILE A 1 310 ? -31.689 -9.180 17.539 1.00 31.53 310 ILE A CA 1
ATOM 2375 C C . ILE A 1 310 ? -33.133 -9.522 17.163 1.00 31.53 310 ILE A C 1
ATOM 2377 O O . ILE A 1 310 ? -33.557 -9.357 16.019 1.00 31.53 310 ILE A O 1
ATOM 2381 N N . THR A 1 311 ? -33.892 -10.065 18.112 1.00 31.06 311 THR A N 1
ATOM 2382 C CA . THR A 1 311 ? -35.340 -10.257 17.963 1.00 31.06 311 TH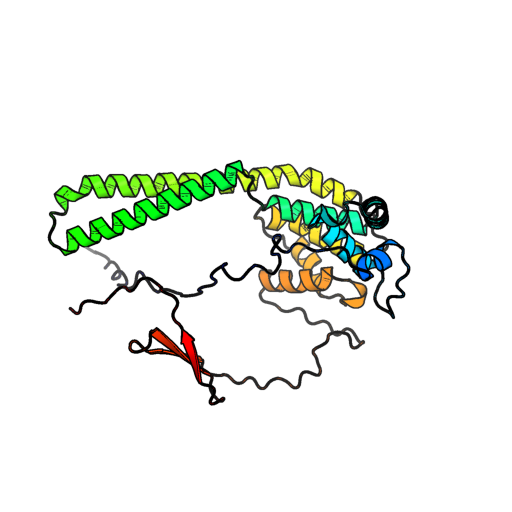R A CA 1
ATOM 2383 C C . THR A 1 311 ? -36.060 -8.914 18.082 1.00 31.06 311 THR A C 1
ATOM 2385 O O . THR A 1 311 ? -35.897 -8.255 19.110 1.00 31.06 311 THR A O 1
ATOM 2388 N N . PRO A 1 312 ? -36.912 -8.518 17.121 1.00 29.08 312 PRO A N 1
ATOM 2389 C CA . PRO A 1 312 ? -37.788 -7.374 17.307 1.00 29.08 312 PRO A CA 1
ATOM 2390 C C . PRO A 1 312 ? -38.962 -7.793 18.200 1.00 29.08 312 PRO A C 1
ATOM 2392 O O . PRO A 1 312 ? -39.778 -8.633 17.814 1.00 29.08 312 PRO A O 1
ATOM 2395 N N . GLN A 1 313 ? -39.046 -7.224 19.405 1.00 29.34 313 GLN A N 1
ATOM 2396 C CA . GLN A 1 313 ? -40.295 -7.220 20.162 1.00 29.34 313 GLN A CA 1
ATOM 2397 C C . GLN A 1 313 ? -41.234 -6.175 19.556 1.00 29.34 313 GLN A C 1
ATOM 2399 O O . GLN A 1 313 ? -40.862 -5.030 19.319 1.00 29.34 313 GLN A O 1
ATOM 2404 N N . SER A 1 314 ? -42.454 -6.616 19.280 1.00 32.34 314 SER A N 1
ATOM 2405 C CA . SER A 1 314 ? -43.571 -5.803 18.823 1.00 32.34 314 SER A CA 1
ATOM 2406 C C . SER A 1 314 ? -43.993 -4.779 19.877 1.00 32.34 314 SER A C 1
ATOM 2408 O O . SER A 1 314 ? -44.412 -5.187 20.962 1.00 32.34 314 SER A O 1
ATOM 2410 N N . HIS A 1 315 ? -44.012 -3.503 19.500 1.00 34.44 315 HIS A N 1
ATOM 2411 C CA . HIS A 1 315 ? -45.009 -2.529 19.940 1.00 34.44 315 HIS A CA 1
ATOM 2412 C C . HIS A 1 315 ? -45.425 -1.668 18.750 1.00 34.44 315 HIS A C 1
ATOM 2414 O O . HIS A 1 315 ? -44.522 -1.147 18.061 1.00 34.44 315 HIS A O 1
#

Radius of gyration: 27.05 Å; chains: 1; bounding box: 67×61×72 Å

Sequence (315 aa):
MQIFPQPPFPDEWFREVSMGITCSAICPIDESAVREATELDNAVADESLNPGGLPGYLLKRFLYKDLLYYPQLLQGNTNLQNFQNSFGNMNGGKLVSAEKNMSDGFGLTTPQQNQWDAALNDLNAAFEQWNELDSLLQNGADPAAQETERGTLTQQFSTAQTALQSIYQDNLTARINSVAAIQQTLDGVNPAAVWESNEKTLDSIFLHTAYINGVPNPTQTGQILQIAEQCSADGGPAVFRAKAWYFSLTGTRVEVNCGGEIERGSNDKALPETTGTLAVSPNPATNMLLVRIRPSKYIFPIPVSNCMAITPQSH

pLDDT: mean 78.9, std 23.14, range [27.17, 98.56]